Protein AF-A0AAU1BH73-F1 (afdb_monomer_lite)

Secondary structure (DSSP, 8-state):
-PPPPP----------SEEEEEEEEETTTEEEES-S-TT-GGG----EEESS---S-----EETTTEEB-GGG-EEEEEEGGG-SEEEEEE--BTTTB---S---TT-GGG----EEESS---S-----EETTEEB-GGG-EEEEEEGGG-SEEEEEEEEEEETTEEEEESS-S-TT-GGG----EEESS---S-----EETTEEEEEEEEEEEEEETT--

pLDDT: mean 75.23, std 16.85, range [38.66, 96.94]

Radius of gyration: 17.6 Å; chains: 1; bounding box: 42×38×68 Å

Structure (mmCIF, N/CA/C/O backbone):
data_AF-A0AAU1BH73-F1
#
_entry.id   AF-A0AAU1BH73-F1
#
loop_
_atom_site.group_PDB
_atom_site.id
_atom_site.type_symbol
_atom_site.label_atom_id
_atom_site.label_alt_id
_atom_site.label_comp_id
_atom_site.label_asym_id
_atom_site.label_entity_id
_atom_site.label_seq_id
_atom_site.pdbx_PDB_ins_code
_atom_site.Cartn_x
_atom_site.Cartn_y
_atom_site.Cartn_z
_atom_site.occupancy
_atom_site.B_iso_or_equiv
_atom_site.auth_seq_id
_atom_site.auth_comp_id
_atom_site.auth_asym_id
_atom_site.auth_atom_id
_atom_site.pdbx_PDB_model_num
ATOM 1 N N . MET A 1 1 ? -14.835 -22.400 47.023 1.00 38.91 1 MET A N 1
ATOM 2 C CA . MET A 1 1 ? -13.708 -22.058 46.132 1.00 38.91 1 MET A CA 1
ATOM 3 C C . MET A 1 1 ? -14.251 -22.056 44.716 1.00 38.91 1 MET A C 1
ATOM 5 O O . MET A 1 1 ? -14.389 -23.113 44.120 1.00 38.91 1 MET A O 1
ATOM 9 N N . THR A 1 2 ? -14.705 -20.903 44.238 1.00 41.72 2 THR A N 1
ATOM 10 C CA . THR A 1 2 ? -15.192 -20.734 42.865 1.00 41.72 2 THR A CA 1
ATOM 11 C C . THR A 1 2 ? -14.000 -20.401 41.979 1.00 41.72 2 THR A C 1
ATOM 13 O O . THR A 1 2 ? -13.279 -19.442 42.246 1.00 41.72 2 THR A O 1
ATOM 16 N N . SER A 1 3 ? -13.770 -21.253 40.985 1.00 41.44 3 SER A N 1
ATOM 17 C CA . SER A 1 3 ? -12.748 -21.087 39.952 1.00 41.44 3 SER A CA 1
ATOM 18 C C . SER A 1 3 ? -12.942 -19.743 39.235 1.00 41.44 3 SER A C 1
ATOM 20 O O . SER A 1 3 ? -14.088 -19.420 38.922 1.00 41.44 3 SER A O 1
ATOM 22 N N . PRO A 1 4 ? -11.890 -18.952 38.966 1.00 45.78 4 PRO A N 1
ATOM 23 C CA . PRO A 1 4 ? -12.028 -17.787 38.106 1.00 45.78 4 PRO A CA 1
ATOM 24 C C . PRO A 1 4 ? -12.219 -18.242 36.652 1.00 45.78 4 PRO A C 1
ATOM 26 O O . PRO A 1 4 ? -11.456 -19.066 36.145 1.00 45.78 4 PRO A O 1
ATOM 29 N N . ASP A 1 5 ? -13.259 -17.707 36.014 1.00 40.62 5 ASP A N 1
ATOM 30 C CA . ASP A 1 5 ? -13.542 -17.852 34.585 1.00 40.62 5 ASP A CA 1
ATOM 31 C C . ASP A 1 5 ? -12.316 -17.460 33.738 1.00 40.62 5 ASP A C 1
ATOM 33 O O . ASP A 1 5 ? -11.705 -16.411 33.987 1.00 40.62 5 ASP A O 1
ATOM 37 N N . PRO A 1 6 ? -11.949 -18.243 32.708 1.00 43.06 6 PRO A N 1
ATOM 38 C CA . PRO A 1 6 ? -10.950 -17.821 31.747 1.00 43.06 6 PRO A CA 1
ATOM 39 C C . PRO A 1 6 ? -11.526 -16.687 30.893 1.00 43.06 6 PRO A C 1
ATOM 41 O O . PRO A 1 6 ? -12.528 -16.856 30.206 1.00 43.06 6 PRO A O 1
ATOM 44 N N . ALA A 1 7 ? -10.867 -15.531 30.980 1.00 40.19 7 ALA A N 1
ATOM 45 C CA . ALA A 1 7 ? -10.848 -14.427 30.023 1.00 40.19 7 ALA A CA 1
ATOM 46 C C . ALA A 1 7 ? -11.960 -14.445 28.957 1.00 40.19 7 ALA A C 1
ATOM 48 O O . ALA A 1 7 ? -11.826 -15.059 27.897 1.00 40.19 7 ALA A O 1
ATOM 49 N N . SER A 1 8 ? -13.010 -13.663 29.217 1.00 42.25 8 SER A N 1
ATOM 50 C CA . SER A 1 8 ? -13.873 -13.118 28.173 1.00 42.25 8 SER A CA 1
ATOM 51 C C . SER A 1 8 ? -12.993 -12.574 27.045 1.00 42.25 8 SER A C 1
ATOM 53 O O . SER A 1 8 ? -12.184 -11.663 27.251 1.00 42.25 8 SER A O 1
ATOM 55 N N . ALA A 1 9 ? -13.098 -13.199 25.874 1.00 38.66 9 ALA A N 1
ATOM 56 C CA . ALA A 1 9 ? -12.431 -12.764 24.666 1.00 38.66 9 ALA A CA 1
ATOM 57 C C . ALA A 1 9 ? -12.738 -11.27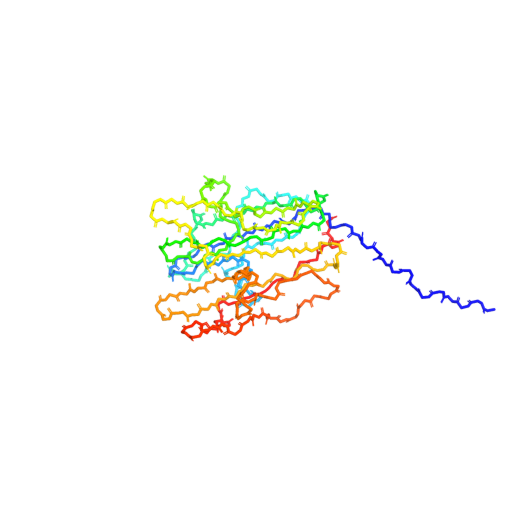8 24.454 1.00 38.66 9 ALA A C 1
ATOM 59 O O . ALA A 1 9 ? -13.902 -10.884 24.368 1.00 38.66 9 ALA A O 1
ATOM 60 N N . ARG A 1 10 ? -11.693 -10.448 24.371 1.00 42.53 10 ARG A N 1
ATOM 61 C CA . ARG A 1 10 ? -11.796 -9.076 23.866 1.00 42.53 10 ARG A CA 1
ATOM 62 C C . ARG A 1 10 ? -12.261 -9.167 22.410 1.00 42.53 10 ARG A C 1
ATOM 64 O O . ARG A 1 10 ? -11.456 -9.240 21.488 1.00 42.53 10 ARG A O 1
ATOM 71 N N . ALA A 1 11 ? -13.569 -9.244 22.212 1.00 39.47 11 ALA A N 1
ATOM 72 C CA . ALA A 1 11 ? -14.183 -9.080 20.915 1.00 39.47 11 ALA A CA 1
ATOM 73 C C . ALA A 1 11 ? -13.903 -7.647 20.438 1.00 39.47 11 ALA A C 1
ATOM 75 O O . ALA A 1 11 ? -14.288 -6.687 21.103 1.00 39.47 11 ALA A O 1
ATOM 76 N N . GLY A 1 12 ? -13.191 -7.539 19.313 1.00 47.94 12 GLY A N 1
ATOM 77 C CA . GLY A 1 12 ? -13.245 -6.430 18.357 1.00 47.94 12 GLY A CA 1
ATOM 78 C C . GLY A 1 12 ? -13.177 -5.016 18.925 1.00 47.94 12 GLY A C 1
ATOM 79 O O . GLY A 1 12 ? -14.128 -4.255 18.770 1.00 47.94 12 GLY A O 1
ATOM 80 N N . GLN A 1 13 ? -12.048 -4.624 19.519 1.00 54.47 13 GLN A N 1
ATOM 81 C CA . GLN A 1 13 ? -11.773 -3.193 19.655 1.00 54.47 13 GLN A CA 1
ATOM 82 C C . GLN A 1 13 ? -11.600 -2.632 18.235 1.00 54.47 13 GLN A C 1
ATOM 84 O O . GLN A 1 13 ? -10.693 -3.059 17.522 1.00 54.47 13 GLN A O 1
ATOM 89 N N . ALA A 1 14 ? -12.512 -1.759 17.797 1.00 60.88 14 ALA A N 1
ATOM 90 C CA . ALA A 1 14 ? -12.403 -1.113 16.494 1.00 60.88 14 ALA A CA 1
ATOM 91 C C . ALA A 1 14 ? -11.081 -0.338 16.429 1.00 60.88 14 ALA A C 1
ATOM 93 O O . ALA A 1 14 ? -10.737 0.364 17.383 1.00 60.88 14 ALA A O 1
ATOM 94 N N . ALA A 1 15 ? -10.346 -0.490 15.327 1.00 72.44 15 ALA A N 1
ATOM 95 C CA . ALA A 1 15 ? -9.161 0.314 15.078 1.00 72.44 15 ALA A CA 1
ATOM 96 C C . ALA A 1 15 ? -9.575 1.795 15.063 1.00 72.44 15 ALA A C 1
ATOM 98 O O . ALA A 1 15 ? -10.524 2.175 14.379 1.00 72.44 15 ALA A O 1
ATOM 99 N N . VAL A 1 16 ? -8.907 2.612 15.868 1.00 80.69 16 VAL A N 1
ATOM 100 C CA . VAL A 1 16 ? -9.161 4.055 15.982 1.00 80.69 16 VAL A CA 1
ATOM 101 C C . VAL A 1 16 ? -8.012 4.829 15.334 1.00 80.69 16 VAL A C 1
ATOM 103 O O . VAL A 1 16 ? -7.030 4.228 14.913 1.00 80.69 16 VAL A O 1
ATOM 106 N N . GLY A 1 17 ? -8.156 6.145 15.168 1.00 91.81 17 GLY A N 1
ATOM 107 C CA . GLY A 1 17 ? -7.122 6.992 14.567 1.00 91.81 17 GLY A CA 1
ATOM 108 C C . GLY A 1 17 ? -6.984 6.853 13.049 1.00 91.81 17 GLY A C 1
ATOM 109 O O . GLY A 1 17 ? -7.933 6.535 12.335 1.00 91.81 17 GLY A O 1
ATOM 110 N N . TYR A 1 18 ? -5.785 7.139 12.551 1.00 93.81 18 TYR A N 1
ATOM 111 C CA . TYR A 1 18 ? -5.453 7.191 11.136 1.00 93.81 18 TYR A CA 1
ATOM 112 C C . TYR A 1 18 ? -4.356 6.194 10.799 1.00 93.81 18 TYR A C 1
ATOM 114 O O . TYR A 1 18 ? -3.273 6.220 11.383 1.00 93.81 18 TYR A O 1
ATOM 122 N N . LEU A 1 19 ? -4.601 5.380 9.776 1.00 92.50 19 LEU A N 1
ATOM 123 C CA . LEU A 1 19 ? -3.546 4.707 9.038 1.00 92.50 19 LEU A CA 1
ATOM 124 C C . LEU A 1 19 ? -3.004 5.684 7.995 1.00 92.50 19 LEU A C 1
ATOM 126 O O . LEU A 1 19 ? -3.638 5.963 6.978 1.00 92.50 19 LEU A O 1
ATOM 130 N N . ASN A 1 20 ? -1.812 6.200 8.256 1.00 90.69 20 ASN A N 1
ATOM 131 C CA . ASN A 1 20 ? -1.090 7.066 7.343 1.00 90.69 20 ASN A CA 1
ATOM 132 C C . ASN A 1 20 ? -0.258 6.185 6.415 1.00 90.69 20 ASN A C 1
ATOM 134 O O . ASN A 1 20 ? 0.839 5.768 6.784 1.00 90.69 20 ASN A O 1
ATOM 138 N N . LEU A 1 21 ? -0.788 5.859 5.235 1.00 86.38 21 LEU A N 1
ATOM 139 C CA . LEU A 1 21 ? -0.060 5.113 4.208 1.00 86.38 21 LEU A CA 1
ATOM 140 C C . LEU A 1 21 ? 0.778 6.067 3.368 1.00 86.38 21 LEU A C 1
ATOM 142 O O . LEU A 1 21 ? 0.270 7.080 2.897 1.00 86.38 21 LEU A O 1
ATOM 146 N N . HIS A 1 22 ? 2.034 5.710 3.129 1.00 83.38 22 HIS A N 1
ATOM 147 C CA . HIS A 1 22 ? 2.966 6.481 2.312 1.00 83.38 22 HIS A CA 1
ATOM 148 C C . HIS A 1 22 ? 3.628 5.585 1.264 1.00 83.38 22 HIS A C 1
ATOM 150 O O . HIS A 1 22 ? 3.975 4.431 1.532 1.00 83.38 22 HIS A O 1
ATOM 156 N N . GLY A 1 23 ? 3.826 6.139 0.073 1.00 78.69 23 GLY A N 1
ATOM 157 C CA . GLY A 1 23 ? 4.519 5.513 -1.045 1.00 78.69 23 GLY A CA 1
ATOM 158 C C . GLY A 1 23 ? 5.654 6.403 -1.529 1.00 78.69 23 GLY A C 1
ATOM 159 O O . GLY A 1 23 ? 5.446 7.593 -1.756 1.00 78.69 23 GLY A O 1
ATOM 160 N N . CYS A 1 24 ? 6.849 5.833 -1.677 1.00 77.12 24 CYS A N 1
ATOM 161 C CA . CYS A 1 24 ? 8.081 6.562 -1.957 1.00 77.12 24 CYS A CA 1
ATOM 162 C C . CYS A 1 24 ? 8.754 6.081 -3.246 1.00 77.12 24 CYS A C 1
ATOM 164 O O . CYS A 1 24 ? 9.205 4.944 -3.372 1.00 77.12 24 CYS A O 1
ATOM 166 N N . ALA A 1 25 ? 8.879 6.969 -4.220 1.00 75.88 25 ALA A N 1
ATOM 167 C CA . ALA A 1 25 ? 9.662 6.703 -5.415 1.00 75.88 25 ALA A CA 1
ATOM 168 C C . ALA A 1 25 ? 11.122 7.118 -5.202 1.00 75.88 25 ALA A C 1
ATOM 170 O O . ALA A 1 25 ? 11.384 8.175 -4.632 1.00 75.88 25 ALA A O 1
ATOM 171 N N . TYR A 1 26 ? 12.068 6.323 -5.702 1.00 74.00 26 TYR A N 1
ATOM 172 C CA . TYR A 1 26 ? 13.499 6.624 -5.688 1.00 74.00 26 TYR A CA 1
ATOM 173 C C . TYR A 1 26 ? 14.080 6.528 -7.104 1.00 74.00 26 TYR A C 1
ATOM 175 O O . TYR A 1 26 ? 13.634 5.726 -7.931 1.00 74.00 26 TYR A O 1
ATOM 183 N N . ASN A 1 27 ? 15.073 7.368 -7.405 1.00 67.50 27 ASN A N 1
ATOM 184 C CA . ASN A 1 27 ? 15.774 7.342 -8.689 1.00 67.50 27 ASN A CA 1
ATOM 185 C C . ASN A 1 27 ? 16.535 6.019 -8.865 1.00 67.50 27 ASN A C 1
ATOM 187 O O . ASN A 1 27 ? 16.938 5.417 -7.879 1.00 67.50 27 ASN A O 1
ATOM 191 N N . GLY A 1 28 ? 16.707 5.546 -10.103 1.00 57.78 28 GLY A N 1
ATOM 192 C CA . GLY A 1 28 ? 17.306 4.228 -10.378 1.00 57.78 28 GLY A CA 1
ATOM 193 C C . GLY A 1 28 ? 16.309 3.064 -10.488 1.00 57.78 28 GLY A C 1
ATOM 194 O O . GLY A 1 28 ? 16.717 1.907 -10.446 1.00 57.78 28 GLY A O 1
ATOM 195 N N . GLY A 1 29 ? 15.012 3.353 -10.661 1.00 51.88 29 GLY A N 1
ATOM 196 C CA . GLY A 1 29 ? 13.992 2.358 -11.033 1.00 51.88 29 GLY A CA 1
ATOM 197 C C . GLY A 1 29 ? 13.295 1.654 -9.865 1.00 51.88 29 GLY A C 1
ATOM 198 O O . GLY A 1 29 ? 12.523 0.724 -10.086 1.00 51.88 29 GLY A O 1
ATOM 199 N N . LEU A 1 30 ? 13.534 2.088 -8.626 1.00 48.69 30 LEU A N 1
ATOM 200 C CA . LEU A 1 30 ? 12.866 1.549 -7.442 1.00 48.69 30 LEU A CA 1
ATOM 201 C C . LEU A 1 30 ? 11.715 2.474 -7.041 1.00 48.69 30 LEU A C 1
ATOM 203 O O . LEU A 1 30 ? 11.905 3.498 -6.388 1.00 48.69 30 LEU A O 1
ATOM 207 N N . THR A 1 31 ? 10.492 2.106 -7.418 1.00 49.25 31 THR A N 1
ATOM 208 C CA . THR A 1 31 ? 9.305 2.590 -6.700 1.00 49.25 31 THR A CA 1
ATOM 209 C C . THR A 1 31 ? 9.104 1.666 -5.519 1.00 49.25 31 THR A C 1
ATOM 211 O O . THR A 1 31 ? 9.015 0.447 -5.673 1.00 49.25 31 THR A O 1
ATOM 214 N N . THR A 1 32 ? 9.117 2.238 -4.326 1.00 48.84 32 THR A N 1
ATOM 215 C CA . THR A 1 32 ? 9.023 1.483 -3.088 1.00 48.84 32 THR A CA 1
ATOM 216 C C . THR A 1 32 ? 7.862 2.047 -2.333 1.00 48.84 32 THR A C 1
ATOM 218 O O . THR A 1 32 ? 7.812 3.217 -1.974 1.00 48.84 32 THR A O 1
ATOM 221 N N . VAL A 1 33 ? 6.894 1.224 -2.058 1.00 47.78 33 VAL A N 1
ATOM 222 C CA . VAL A 1 33 ? 5.858 1.645 -1.144 1.00 47.78 33 VAL A CA 1
ATOM 223 C C . VAL A 1 33 ? 5.825 0.612 -0.084 1.00 47.78 33 VAL A C 1
ATOM 225 O O . VAL A 1 33 ? 6.025 -0.560 -0.369 1.00 47.78 33 VAL A O 1
ATOM 228 N N . THR A 1 34 ? 5.622 1.099 1.126 1.00 50.69 34 THR A N 1
ATOM 229 C CA . THR A 1 34 ? 5.523 0.321 2.346 1.00 50.69 34 THR A CA 1
ATOM 230 C C . THR A 1 34 ? 6.662 -0.673 2.580 1.00 50.69 34 THR A C 1
ATOM 232 O O . THR A 1 34 ? 6.970 -1.592 1.831 1.00 50.69 34 THR A O 1
ATOM 235 N N . PRO A 1 35 ? 7.190 -0.574 3.784 1.00 48.78 35 PRO A N 1
ATOM 236 C CA . PRO A 1 35 ? 8.584 -0.236 4.017 1.00 48.78 35 PRO A CA 1
ATOM 237 C C . PRO A 1 35 ? 9.530 -1.242 3.368 1.00 48.78 35 PRO A C 1
ATOM 239 O O . PRO A 1 35 ? 9.427 -2.447 3.617 1.00 48.78 35 PRO A O 1
ATOM 242 N N . ILE A 1 36 ? 10.550 -0.751 2.665 1.00 47.34 36 ILE A N 1
ATOM 243 C CA . ILE A 1 36 ? 11.749 -1.567 2.490 1.00 47.34 36 ILE A CA 1
ATOM 244 C C . ILE A 1 36 ? 12.474 -1.604 3.837 1.00 47.34 36 ILE A C 1
ATOM 246 O O . ILE A 1 36 ? 13.401 -0.862 4.120 1.00 47.34 36 ILE A O 1
ATOM 250 N N . SER A 1 37 ? 11.999 -2.551 4.642 1.00 46.12 37 SER A N 1
ATOM 251 C CA . SER A 1 37 ? 12.633 -3.256 5.746 1.00 46.12 37 SER A CA 1
ATOM 252 C C . SER A 1 37 ? 13.006 -2.462 7.004 1.00 46.12 37 SER A C 1
ATOM 254 O O . SER A 1 37 ? 13.581 -1.381 6.964 1.00 46.12 37 SER A O 1
ATOM 256 N N . ASN A 1 38 ? 12.869 -3.142 8.144 1.00 44.94 38 ASN A N 1
ATOM 257 C CA . ASN A 1 38 ? 13.638 -2.860 9.363 1.00 44.94 38 ASN A CA 1
ATOM 258 C C . ASN A 1 38 ? 15.173 -2.842 9.129 1.00 44.94 38 ASN A C 1
ATOM 260 O O . ASN A 1 38 ? 15.919 -2.483 10.033 1.00 44.94 38 ASN A O 1
ATOM 264 N N . ASN A 1 39 ? 15.649 -3.228 7.936 1.00 51.34 39 ASN A N 1
ATOM 265 C CA . ASN A 1 39 ? 17.057 -3.392 7.576 1.00 51.34 39 ASN A CA 1
ATOM 266 C C . ASN A 1 39 ? 17.566 -2.336 6.571 1.00 51.34 39 ASN A C 1
ATOM 268 O O . ASN A 1 39 ? 18.742 -2.369 6.217 1.00 51.34 39 ASN A O 1
ATOM 272 N N . ALA A 1 40 ? 16.723 -1.402 6.110 1.00 66.06 40 ALA A N 1
ATOM 273 C CA . ALA A 1 40 ? 17.102 -0.358 5.156 1.00 66.06 40 ALA A CA 1
ATOM 274 C C . ALA A 1 40 ? 16.380 0.969 5.471 1.00 66.06 40 ALA A C 1
ATOM 276 O O . ALA A 1 40 ? 15.570 1.448 4.676 1.00 66.06 40 ALA A O 1
ATOM 277 N N . PRO A 1 41 ? 16.709 1.613 6.612 1.00 70.62 41 PRO A N 1
ATOM 278 C CA . PRO A 1 41 ? 16.039 2.831 7.090 1.00 70.62 41 PRO A CA 1
ATOM 279 C C . PRO A 1 41 ? 16.039 3.983 6.076 1.00 70.62 41 PRO A C 1
ATOM 281 O O . PRO A 1 41 ? 15.168 4.848 6.101 1.00 70.62 41 PRO A O 1
ATOM 284 N N . ALA A 1 42 ? 17.011 3.981 5.160 1.00 75.62 42 ALA A N 1
ATOM 285 C CA . ALA A 1 42 ? 17.111 4.931 4.061 1.00 75.62 42 ALA A CA 1
ATOM 286 C C . ALA A 1 42 ? 15.868 4.956 3.149 1.00 75.62 42 ALA A C 1
ATOM 288 O O . ALA A 1 42 ? 15.612 5.982 2.526 1.00 75.62 42 ALA A O 1
ATOM 289 N N . PHE A 1 43 ? 15.089 3.874 3.094 1.00 74.19 43 PHE A N 1
ATOM 290 C CA . PHE A 1 43 ? 13.904 3.729 2.243 1.00 74.19 43 PHE A CA 1
ATOM 291 C C . PHE A 1 43 ? 12.598 3.584 3.048 1.00 74.19 43 PHE A C 1
ATOM 293 O O . PHE A 1 43 ? 11.602 3.071 2.532 1.00 74.19 43 PHE A O 1
ATOM 300 N N . ASP A 1 44 ? 12.576 3.990 4.326 1.00 77.62 44 ASP A N 1
ATOM 301 C CA . ASP A 1 44 ? 11.331 3.975 5.103 1.00 77.62 44 ASP A CA 1
ATOM 302 C C . ASP A 1 44 ? 10.313 4.941 4.476 1.00 77.62 44 ASP A C 1
ATOM 304 O O . ASP A 1 44 ? 10.621 6.081 4.142 1.00 77.62 44 ASP A O 1
ATOM 308 N N . SER A 1 45 ? 9.074 4.484 4.338 1.00 76.75 45 SER A N 1
ATOM 309 C CA . SER A 1 45 ? 7.969 5.308 3.847 1.00 76.75 45 SER A CA 1
ATOM 310 C C . SER A 1 45 ? 7.372 6.209 4.930 1.00 76.75 45 SER A C 1
ATOM 312 O O . SER A 1 45 ? 6.511 7.017 4.649 1.00 76.75 45 SER A O 1
ATOM 314 N N . GLY A 1 46 ? 7.717 6.043 6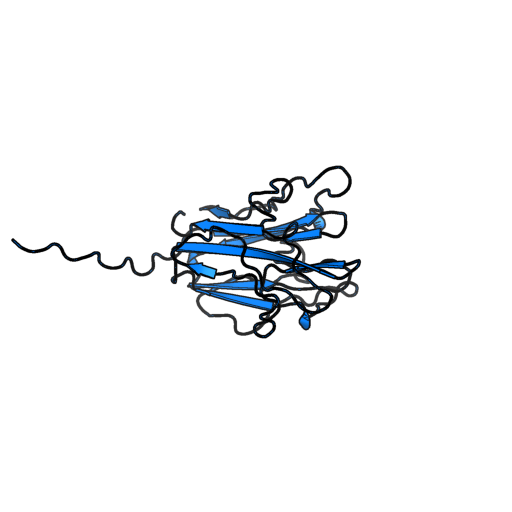.206 1.00 82.62 46 GLY A N 1
ATOM 315 C CA . GLY A 1 46 ? 7.036 6.763 7.285 1.00 82.62 46 GLY A CA 1
ATOM 316 C C . GLY A 1 46 ? 5.585 6.313 7.510 1.00 82.62 46 GLY A C 1
ATOM 317 O O . GLY A 1 46 ? 4.900 6.907 8.341 1.00 82.62 46 GLY A O 1
ATOM 318 N N . THR A 1 47 ? 5.132 5.242 6.840 1.00 87.00 47 THR A N 1
ATOM 319 C CA . THR A 1 47 ? 3.812 4.630 7.057 1.00 87.00 47 THR A CA 1
ATOM 320 C C . THR A 1 47 ? 3.604 4.308 8.536 1.00 87.00 47 THR A C 1
ATOM 322 O O . THR A 1 47 ? 4.452 3.648 9.139 1.00 87.00 47 THR A O 1
ATOM 325 N N . ASN A 1 48 ? 2.509 4.769 9.137 1.00 89.88 48 ASN A N 1
ATOM 326 C CA . ASN A 1 48 ? 2.270 4.661 10.578 1.00 89.88 48 ASN A CA 1
ATOM 327 C C . ASN A 1 48 ? 0.774 4.613 10.923 1.00 89.88 48 ASN A C 1
ATOM 329 O O . ASN A 1 48 ? -0.073 4.860 10.067 1.00 89.88 48 ASN A O 1
ATOM 333 N N . VAL A 1 49 ? 0.479 4.312 12.188 1.00 91.56 49 VAL A N 1
ATOM 334 C CA . VAL A 1 49 ? -0.829 4.551 12.811 1.00 91.56 49 VAL A CA 1
ATOM 335 C C . VAL A 1 49 ? -0.659 5.678 13.826 1.00 91.56 49 VAL A C 1
ATOM 337 O O . VAL A 1 49 ? 0.313 5.671 14.586 1.00 91.56 49 VAL A O 1
ATOM 340 N N . SER A 1 50 ? -1.555 6.664 13.818 1.00 93.19 50 SER A N 1
ATOM 341 C CA . SER A 1 50 ? -1.526 7.780 14.768 1.00 93.19 50 SER A CA 1
ATOM 342 C C . SER A 1 50 ? -2.906 8.428 14.942 1.00 93.19 50 SER A C 1
ATOM 344 O O . SER A 1 50 ? -3.827 8.166 14.178 1.00 93.19 50 SER A O 1
ATOM 346 N N . ASN A 1 51 ? -3.054 9.322 15.921 1.00 92.88 51 ASN A N 1
ATOM 347 C CA . ASN A 1 51 ? -4.298 10.081 16.133 1.00 92.88 51 ASN A CA 1
ATOM 348 C C . ASN A 1 51 ? -4.509 11.248 15.168 1.00 92.88 51 ASN A C 1
ATOM 350 O O . ASN A 1 51 ? -5.574 11.864 15.174 1.00 92.88 51 ASN A O 1
ATOM 354 N N . THR A 1 52 ? -3.506 11.566 14.354 1.00 93.44 52 THR A N 1
ATOM 355 C CA . THR A 1 52 ? -3.522 12.747 13.496 1.00 93.44 52 THR A CA 1
ATOM 356 C C . THR A 1 52 ? -3.270 12.314 12.059 1.00 93.44 52 THR A C 1
ATOM 358 O O . THR A 1 52 ? -2.304 11.589 11.808 1.00 93.44 52 THR A O 1
ATOM 361 N N . PRO A 1 53 ? -4.083 12.765 11.093 1.00 93.69 53 PRO A N 1
ATOM 362 C CA . PRO A 1 53 ? -3.775 12.505 9.701 1.00 93.69 53 PRO A CA 1
ATOM 363 C C . PRO A 1 53 ? -2.454 13.191 9.350 1.00 93.69 53 PRO A C 1
ATOM 365 O O . PRO A 1 53 ? -2.252 14.374 9.640 1.00 93.69 53 PRO A O 1
ATOM 368 N N . ASP A 1 54 ? -1.551 12.456 8.710 1.00 91.12 54 ASP A N 1
ATOM 369 C CA . ASP A 1 54 ? -0.383 13.065 8.092 1.00 91.12 54 ASP A CA 1
ATOM 370 C C . ASP A 1 54 ? -0.845 14.047 7.006 1.00 91.12 54 ASP A C 1
ATOM 372 O O . ASP A 1 54 ? -1.856 13.828 6.341 1.00 91.12 54 ASP A O 1
ATOM 376 N N . THR A 1 55 ? -0.121 15.153 6.841 1.00 91.31 55 THR A N 1
ATOM 377 C CA . THR A 1 55 ? -0.472 16.232 5.896 1.00 91.31 55 THR A CA 1
ATOM 378 C C . THR A 1 55 ? 0.546 16.405 4.773 1.00 91.31 55 THR A C 1
ATOM 380 O O . THR A 1 55 ? 0.359 17.235 3.884 1.00 91.31 55 THR A O 1
ATOM 383 N N . ALA A 1 56 ? 1.617 15.614 4.789 1.00 88.50 56 ALA A N 1
ATOM 384 C CA . ALA A 1 56 ? 2.666 15.627 3.784 1.00 88.50 56 ALA A CA 1
ATOM 385 C C . ALA A 1 56 ? 3.281 14.236 3.635 1.00 88.50 56 ALA A C 1
ATOM 387 O O . ALA A 1 56 ? 3.340 13.471 4.599 1.00 88.50 56 ALA A O 1
ATOM 388 N N . THR A 1 57 ? 3.786 13.947 2.435 1.00 85.25 57 THR A N 1
ATOM 389 C CA . THR A 1 57 ? 4.533 12.723 2.144 1.00 85.25 57 THR A CA 1
ATOM 390 C C . THR A 1 57 ? 5.802 12.672 2.987 1.00 85.25 57 THR A C 1
ATOM 392 O O . THR A 1 57 ? 6.577 13.630 3.011 1.00 85.25 57 THR A O 1
ATOM 395 N N . LYS A 1 58 ? 6.043 11.537 3.640 1.00 87.00 58 LYS A N 1
ATOM 396 C CA . LYS A 1 58 ? 7.277 11.243 4.369 1.00 87.00 58 LYS A CA 1
ATOM 397 C C . LYS A 1 58 ? 8.008 10.142 3.620 1.00 87.00 58 LYS A C 1
ATOM 399 O O . LYS A 1 58 ? 7.405 9.152 3.245 1.00 87.00 58 LYS A O 1
ATOM 404 N N . CYS A 1 59 ? 9.299 10.324 3.389 1.00 81.88 59 CYS A N 1
ATOM 405 C CA . CYS A 1 59 ? 10.142 9.317 2.762 1.00 81.88 59 CYS A CA 1
ATOM 406 C C . CYS A 1 59 ? 11.537 9.393 3.368 1.00 81.88 59 CYS A C 1
ATOM 408 O O . CYS A 1 59 ? 12.039 10.481 3.657 1.00 81.88 59 CYS A O 1
ATOM 410 N N . GLY A 1 60 ? 12.176 8.241 3.531 1.00 82.31 60 GLY A N 1
ATOM 411 C CA . GLY A 1 60 ? 13.591 8.160 3.841 1.00 82.31 60 GLY A CA 1
ATOM 412 C C . GLY A 1 60 ? 14.425 8.798 2.722 1.00 82.31 60 GLY A C 1
ATOM 413 O O . GLY A 1 60 ? 13.957 8.912 1.584 1.00 82.31 60 GLY A O 1
ATOM 414 N N . PRO A 1 61 ? 15.662 9.221 3.016 1.00 81.12 61 PRO A N 1
ATOM 415 C CA . PRO A 1 61 ? 16.491 9.980 2.078 1.00 81.12 61 PRO A CA 1
ATOM 416 C C . PRO A 1 61 ? 16.953 9.185 0.844 1.00 81.12 61 PRO A C 1
ATOM 418 O O . PRO A 1 61 ? 17.410 9.785 -0.128 1.00 81.12 61 PRO A O 1
ATOM 421 N N . GLY A 1 62 ? 16.839 7.856 0.863 1.00 75.75 62 GLY A N 1
ATOM 422 C CA . GLY A 1 62 ? 17.472 6.965 -0.103 1.00 75.75 62 GLY A CA 1
ATOM 423 C C . GLY A 1 62 ? 18.962 6.778 0.191 1.00 75.75 62 GLY A C 1
ATOM 424 O O . GLY A 1 62 ? 19.460 7.185 1.245 1.00 75.75 62 GLY A O 1
ATOM 425 N N . VAL A 1 63 ? 19.688 6.132 -0.725 1.00 73.19 63 VAL A N 1
ATOM 426 C CA . VAL A 1 63 ? 21.123 5.840 -0.553 1.00 73.19 63 VAL A CA 1
ATOM 427 C C . VAL A 1 63 ? 21.970 6.505 -1.633 1.00 73.19 63 VAL A C 1
ATOM 429 O O . VAL A 1 63 ? 21.830 6.238 -2.827 1.00 73.19 63 VAL A O 1
ATOM 432 N N . GLY A 1 64 ? 22.905 7.347 -1.186 1.00 70.00 64 GLY A N 1
ATOM 433 C CA . GLY A 1 64 ? 23.880 8.008 -2.049 1.00 70.00 64 GLY A CA 1
ATOM 434 C C . GLY A 1 64 ? 23.260 8.895 -3.143 1.00 70.00 64 GLY A C 1
ATOM 435 O O . GLY A 1 64 ? 22.057 9.154 -3.152 1.00 70.00 64 GLY A O 1
ATOM 436 N N . PRO A 1 65 ? 24.080 9.373 -4.093 1.00 70.44 65 PRO A N 1
ATOM 437 C CA . PRO A 1 65 ? 23.610 10.214 -5.195 1.00 70.44 65 PRO A CA 1
ATOM 438 C C . PRO A 1 65 ? 22.815 9.437 -6.258 1.00 70.44 65 PRO A C 1
ATOM 440 O O . PRO A 1 65 ? 22.140 10.050 -7.081 1.00 70.44 65 PRO A O 1
ATOM 443 N N . SER A 1 66 ? 22.893 8.103 -6.255 1.00 66.69 66 SER A N 1
ATOM 444 C CA . SER A 1 66 ? 22.289 7.249 -7.286 1.00 66.69 66 SER A CA 1
ATOM 445 C C . SER A 1 66 ? 20.820 6.913 -7.024 1.00 66.69 66 SER A C 1
ATOM 447 O O . SER A 1 66 ? 20.096 6.639 -7.978 1.00 66.69 66 SER A O 1
ATOM 449 N N . PHE A 1 67 ? 20.371 6.966 -5.764 1.00 73.00 67 PHE A N 1
ATOM 450 C CA . PHE A 1 67 ? 18.998 6.626 -5.378 1.00 73.00 67 PHE A CA 1
ATOM 451 C C . PHE A 1 67 ? 18.328 7.699 -4.496 1.00 73.00 67 PHE A C 1
ATOM 453 O O . PHE A 1 67 ? 17.803 7.353 -3.437 1.00 73.00 67 PHE A O 1
ATOM 460 N N . PRO A 1 68 ? 18.328 8.998 -4.869 1.00 78.38 68 PRO A N 1
ATOM 461 C CA . PRO A 1 68 ? 17.555 10.007 -4.149 1.00 78.38 68 PRO A CA 1
ATOM 462 C C . PRO A 1 68 ? 16.046 9.770 -4.288 1.00 78.38 68 PRO A C 1
ATOM 464 O O . PRO A 1 68 ? 15.574 9.253 -5.305 1.00 78.38 68 PRO A O 1
ATOM 467 N N . VAL A 1 69 ? 15.286 10.199 -3.280 1.00 79.06 69 VAL A N 1
ATOM 468 C CA . VAL A 1 69 ? 13.816 10.224 -3.324 1.00 79.06 69 VAL A CA 1
ATOM 469 C C . VAL A 1 69 ? 13.294 11.171 -4.415 1.00 79.06 69 VAL A C 1
ATOM 471 O O . VAL A 1 69 ? 13.842 12.246 -4.657 1.00 79.06 69 VAL A O 1
ATOM 474 N N . ILE A 1 70 ? 12.196 10.776 -5.052 1.00 77.44 70 ILE A N 1
ATOM 475 C CA . ILE A 1 70 ? 11.480 11.492 -6.107 1.00 77.44 70 ILE A CA 1
ATOM 476 C C . ILE A 1 70 ? 10.108 11.901 -5.556 1.00 77.44 70 ILE A C 1
ATOM 478 O O . ILE A 1 70 ? 9.111 11.217 -5.775 1.00 77.44 70 ILE A O 1
ATOM 482 N N . TYR A 1 71 ? 10.039 13.020 -4.829 1.00 78.81 71 TYR A N 1
ATOM 483 C CA . TYR A 1 71 ? 8.805 13.455 -4.156 1.00 78.81 71 TYR A CA 1
ATOM 484 C C . TYR A 1 71 ? 7.615 13.666 -5.100 1.00 78.81 71 TYR A C 1
ATOM 486 O O . TYR A 1 71 ? 6.484 13.420 -4.698 1.00 78.81 71 TYR A O 1
ATOM 494 N N . GLN A 1 72 ? 7.854 14.057 -6.355 1.00 75.50 72 GLN A N 1
ATOM 495 C CA . GLN A 1 72 ? 6.802 14.213 -7.365 1.00 75.50 72 GLN A CA 1
ATOM 496 C C . GLN A 1 72 ? 6.096 12.898 -7.731 1.00 75.50 72 GLN A C 1
ATOM 498 O O . GLN A 1 72 ? 4.961 12.928 -8.198 1.00 75.50 72 GLN A O 1
ATOM 503 N N . ASN A 1 73 ? 6.755 11.759 -7.497 1.00 73.62 73 ASN A N 1
ATOM 504 C CA . ASN A 1 73 ? 6.218 10.419 -7.736 1.00 73.62 73 ASN A CA 1
ATOM 505 C C . ASN A 1 73 ? 5.904 9.688 -6.419 1.00 73.62 73 ASN A C 1
ATOM 507 O O . ASN A 1 73 ? 5.540 8.513 -6.435 1.00 73.62 73 ASN A O 1
ATOM 511 N N . SER A 1 74 ? 6.065 10.372 -5.288 1.00 77.94 74 SER A N 1
ATOM 512 C CA . SER A 1 74 ? 5.738 9.873 -3.959 1.00 77.94 74 SER A CA 1
ATOM 513 C C . SER A 1 74 ? 4.407 10.465 -3.501 1.00 77.94 74 SER A C 1
ATOM 515 O O . SER A 1 74 ? 3.955 11.505 -3.982 1.00 77.94 74 SER A O 1
ATOM 517 N N . GLY A 1 75 ? 3.760 9.822 -2.540 1.00 79.50 75 GLY A N 1
ATOM 518 C CA . GLY A 1 75 ? 2.466 10.266 -2.048 1.00 79.50 75 GLY A CA 1
ATOM 519 C C . GLY A 1 75 ? 2.119 9.672 -0.700 1.00 79.50 75 GLY A C 1
ATOM 520 O O . GLY A 1 75 ? 2.796 8.780 -0.190 1.00 79.50 75 GLY A O 1
ATOM 521 N N . PHE A 1 76 ? 1.036 10.181 -0.129 1.00 83.94 76 PHE A N 1
ATOM 522 C CA . PHE A 1 76 ? 0.478 9.663 1.105 1.00 83.94 76 PHE A CA 1
ATOM 523 C C . PHE A 1 76 ? -1.049 9.700 1.065 1.00 83.94 76 PHE A C 1
ATOM 525 O O . PHE A 1 76 ? -1.654 10.442 0.288 1.00 83.94 76 PHE A O 1
ATOM 532 N N . LYS A 1 77 ? -1.669 8.886 1.917 1.00 86.56 77 LYS A N 1
ATOM 533 C CA . LYS A 1 77 ? -3.106 8.868 2.167 1.00 86.56 77 LYS A CA 1
ATOM 534 C C . LYS A 1 77 ? -3.331 8.578 3.644 1.00 86.56 77 LYS A C 1
ATOM 536 O O . LYS A 1 77 ? -2.945 7.518 4.131 1.00 86.56 77 LYS A O 1
ATOM 541 N N . ALA A 1 78 ? -3.948 9.528 4.337 1.00 91.62 78 ALA A N 1
ATOM 542 C CA . ALA A 1 78 ? -4.438 9.318 5.690 1.00 91.62 78 ALA A CA 1
ATOM 543 C C . ALA A 1 78 ? -5.819 8.657 5.615 1.00 91.62 78 ALA A C 1
ATOM 545 O O . ALA A 1 78 ? -6.730 9.176 4.968 1.00 91.62 78 ALA A O 1
ATOM 546 N N . LEU A 1 79 ? -5.955 7.491 6.236 1.00 91.88 79 LEU A N 1
ATOM 547 C CA . LEU A 1 79 ? -7.175 6.693 6.244 1.00 91.88 79 LEU A CA 1
ATOM 548 C C . LEU A 1 79 ? -7.720 6.645 7.666 1.00 91.88 79 LEU A C 1
ATOM 550 O O . LEU A 1 79 ? -7.073 6.072 8.537 1.00 91.88 79 LEU A O 1
ATOM 554 N N . ASP A 1 80 ? -8.893 7.230 7.889 1.00 94.38 80 ASP A N 1
ATOM 555 C CA . ASP A 1 80 ? -9.588 7.141 9.173 1.00 94.38 80 ASP A CA 1
ATOM 556 C C . ASP A 1 80 ? -10.029 5.692 9.420 1.00 94.38 80 ASP A C 1
ATOM 558 O O . ASP A 1 80 ? -10.909 5.167 8.733 1.00 94.38 80 ASP A O 1
ATOM 562 N N . LEU A 1 81 ? -9.404 5.039 10.397 1.00 93.62 81 LEU A N 1
ATOM 563 C CA . LEU A 1 81 ? -9.660 3.646 10.752 1.00 93.62 81 LEU A CA 1
ATOM 564 C C . LEU A 1 81 ? -11.021 3.459 11.433 1.00 93.62 81 LEU A C 1
ATOM 566 O O . LEU A 1 81 ? -11.580 2.368 11.368 1.00 93.62 81 LEU A O 1
ATOM 570 N N . SER A 1 82 ? -11.595 4.522 12.003 1.00 91.88 82 SER A N 1
ATOM 571 C CA . SER A 1 82 ? -12.925 4.485 12.617 1.00 91.88 82 SER A CA 1
ATOM 572 C C . SER A 1 82 ? -14.066 4.569 11.598 1.00 91.88 82 SER A C 1
ATOM 574 O O . SER A 1 82 ? -15.214 4.253 11.916 1.00 91.88 82 SER A O 1
ATOM 576 N N . SER A 1 83 ? -13.759 4.947 10.352 1.00 93.94 83 SER A N 1
ATOM 577 C CA . SER A 1 83 ? -14.755 5.135 9.290 1.00 93.94 83 SER A CA 1
ATOM 578 C C . SER A 1 83 ? -15.339 3.827 8.734 1.00 93.94 83 SER A C 1
ATOM 580 O O . SER A 1 83 ? -16.317 3.850 7.980 1.00 93.94 83 SER A O 1
ATOM 582 N N . GLY A 1 84 ? -14.781 2.670 9.103 1.00 94.31 84 GLY A N 1
ATOM 583 C CA . GLY A 1 84 ? -15.279 1.386 8.634 1.00 94.31 84 GLY A CA 1
ATOM 584 C C . GLY A 1 84 ? -14.520 0.168 9.146 1.00 94.31 84 GLY A C 1
ATOM 585 O O . GLY A 1 84 ? -13.495 0.262 9.809 1.00 94.31 84 GLY A O 1
ATOM 586 N N . ARG A 1 85 ? -15.048 -1.010 8.815 1.00 94.88 85 ARG A N 1
ATOM 587 C CA . ARG A 1 85 ? -14.490 -2.308 9.218 1.00 94.88 85 ARG A CA 1
ATOM 588 C C . ARG A 1 85 ? -13.370 -2.811 8.309 1.00 94.88 85 ARG A C 1
ATOM 590 O O . ARG A 1 85 ? -12.495 -3.535 8.772 1.00 94.88 85 ARG A O 1
ATOM 597 N N . TYR A 1 86 ? -13.419 -2.498 7.022 1.00 95.81 86 TYR A N 1
ATOM 598 C CA . TYR A 1 86 ? -12.533 -3.087 6.027 1.00 95.81 86 TYR A CA 1
ATOM 599 C C . TYR A 1 86 ? -11.536 -2.063 5.514 1.00 95.81 86 TYR A C 1
ATOM 601 O O . TYR A 1 86 ? -11.931 -1.009 5.021 1.00 95.81 86 TYR A O 1
ATOM 609 N N . LEU A 1 87 ? -10.252 -2.412 5.564 1.00 93.44 87 LEU A N 1
ATOM 610 C CA . LEU A 1 87 ? -9.223 -1.754 4.774 1.00 93.44 87 LEU A CA 1
ATOM 611 C C . LEU A 1 87 ? -9.192 -2.418 3.398 1.00 93.44 87 LEU A C 1
ATOM 613 O O . LEU A 1 87 ? -8.758 -3.561 3.241 1.00 93.44 87 LEU A O 1
ATOM 617 N N . ASN A 1 88 ? -9.662 -1.684 2.399 1.00 92.12 88 ASN A N 1
ATOM 618 C CA . ASN A 1 88 ? -9.620 -2.091 1.006 1.00 92.12 88 ASN A CA 1
ATOM 619 C C . ASN A 1 88 ? -8.312 -1.578 0.413 1.00 92.12 88 ASN A C 1
ATOM 621 O O . ASN A 1 88 ? -8.230 -0.425 -0.006 1.00 92.12 88 ASN A O 1
ATOM 625 N N . LEU A 1 89 ? -7.271 -2.408 0.435 1.00 87.50 89 LEU A N 1
ATOM 626 C CA . LEU A 1 89 ? -5.950 -2.054 -0.069 1.00 87.50 89 LEU A CA 1
ATOM 627 C C . LEU A 1 89 ? -5.860 -2.403 -1.550 1.00 87.50 89 LEU A C 1
ATOM 629 O O . LEU A 1 89 ? -5.883 -3.570 -1.920 1.00 87.50 89 LEU A O 1
ATOM 633 N N . HIS A 1 90 ? -5.714 -1.401 -2.401 1.00 85.06 90 HIS A N 1
ATOM 634 C CA . HIS A 1 90 ? -5.492 -1.573 -3.835 1.00 85.06 90 HIS A CA 1
ATOM 635 C C . HIS A 1 90 ? -4.019 -1.341 -4.158 1.00 85.06 90 HIS A C 1
ATOM 637 O O . HIS A 1 90 ? -3.292 -0.729 -3.382 1.00 85.06 90 HIS A O 1
ATOM 643 N N . GLY A 1 91 ? -3.558 -1.836 -5.295 1.00 80.19 91 GLY A N 1
ATOM 644 C CA . GLY A 1 91 ? -2.241 -1.587 -5.864 1.00 80.19 91 GLY A CA 1
ATOM 645 C C . GLY A 1 91 ? -2.371 -1.511 -7.380 1.00 80.19 91 GLY A C 1
ATOM 646 O O . GLY A 1 91 ? -2.772 -2.487 -8.011 1.00 80.19 91 GLY A O 1
ATOM 647 N N . CYS A 1 92 ? -2.031 -0.355 -7.952 1.00 78.44 92 CYS A N 1
ATOM 648 C CA . CYS A 1 92 ? -2.177 -0.049 -9.378 1.00 78.44 92 CYS A CA 1
ATOM 649 C C . CYS A 1 92 ? -0.848 0.063 -10.138 1.00 78.44 92 CYS A C 1
ATOM 651 O O . CYS A 1 92 ? -0.001 0.891 -9.797 1.00 78.44 92 CYS A O 1
ATOM 653 N N . ALA A 1 93 ? -0.693 -0.750 -11.179 1.00 77.12 93 ALA A N 1
ATOM 654 C CA . ALA A 1 93 ? 0.464 -0.764 -12.070 1.00 77.12 93 ALA A CA 1
ATOM 655 C C . ALA A 1 93 ? 0.237 0.099 -13.292 1.00 77.12 93 ALA A C 1
ATOM 657 O O . ALA A 1 93 ? -0.814 -0.009 -13.905 1.00 77.12 93 ALA A O 1
ATOM 658 N N . TYR A 1 94 ? 1.236 0.869 -13.712 1.00 76.56 94 TYR A N 1
ATOM 659 C CA . TYR A 1 94 ? 1.147 1.684 -14.920 1.00 76.56 94 TYR A CA 1
ATOM 660 C C . TYR A 1 94 ? 2.344 1.414 -15.840 1.00 76.56 94 TYR A C 1
ATOM 662 O O . TYR A 1 94 ? 3.446 1.112 -15.378 1.00 76.56 94 TYR A O 1
ATOM 670 N N . ASN A 1 95 ? 2.124 1.468 -17.155 1.00 72.06 95 ASN A N 1
ATOM 671 C CA . ASN A 1 95 ? 3.171 1.252 -18.157 1.00 72.06 95 ASN A CA 1
ATOM 672 C C . ASN A 1 95 ? 4.211 2.384 -18.116 1.00 72.06 95 ASN A C 1
ATOM 674 O O . ASN A 1 95 ? 3.845 3.509 -17.815 1.00 72.06 95 ASN A O 1
ATOM 678 N N . GLY A 1 96 ? 5.489 2.112 -18.408 1.00 58.34 96 GLY A N 1
ATOM 679 C CA . GLY A 1 96 ? 6.557 3.131 -18.347 1.00 58.34 96 GLY A CA 1
ATOM 680 C C . GLY A 1 96 ? 7.594 2.972 -17.224 1.00 58.34 96 GLY A C 1
ATOM 681 O O . GLY A 1 96 ? 8.330 3.912 -16.940 1.00 58.34 96 GLY A O 1
ATOM 682 N N . GLY A 1 97 ? 7.705 1.781 -16.622 1.00 49.66 97 GLY A N 1
ATOM 683 C CA . GLY A 1 97 ? 8.914 1.369 -15.890 1.00 49.66 97 GLY A CA 1
ATOM 684 C C . GLY A 1 97 ? 8.932 1.605 -14.381 1.00 49.66 97 GLY A C 1
ATOM 685 O O . GLY A 1 97 ? 9.996 1.499 -13.778 1.00 49.66 97 GLY A O 1
ATOM 686 N N . LEU A 1 98 ? 7.795 1.881 -13.748 1.00 48.44 98 LEU A N 1
ATOM 687 C CA . LEU A 1 98 ? 7.723 1.990 -12.293 1.00 48.44 98 LEU A CA 1
ATOM 688 C C . LEU A 1 98 ? 6.534 1.186 -11.787 1.00 48.44 98 LEU A C 1
ATOM 690 O O . LEU A 1 98 ? 5.368 1.512 -12.003 1.00 48.44 98 LEU A O 1
ATOM 694 N N . THR A 1 99 ? 6.867 0.061 -11.177 1.00 48.88 99 THR A N 1
ATOM 695 C CA . THR A 1 99 ? 5.903 -0.877 -10.635 1.00 48.88 99 THR A CA 1
ATOM 696 C C . THR A 1 99 ? 5.269 -0.263 -9.399 1.00 48.88 99 THR A C 1
ATOM 698 O O . THR A 1 99 ? 5.953 0.075 -8.438 1.00 48.88 99 THR A O 1
ATOM 701 N N . THR A 1 100 ? 3.957 -0.088 -9.505 1.00 49.94 100 THR A N 1
ATOM 702 C CA . THR A 1 100 ? 2.942 -0.045 -8.459 1.00 49.94 100 THR A CA 1
ATOM 703 C C . THR A 1 100 ? 3.438 -0.094 -7.037 1.00 49.94 100 THR A C 1
ATOM 705 O O . THR A 1 100 ? 3.977 -1.123 -6.667 1.00 49.94 100 THR A O 1
ATOM 708 N N . VAL A 1 101 ? 3.030 0.870 -6.210 1.00 50.09 101 VAL A N 1
ATOM 709 C CA . VAL A 1 101 ? 2.098 0.602 -5.103 1.00 50.09 101 VAL A CA 1
ATOM 710 C C . VAL A 1 101 ? 1.489 1.943 -4.631 1.00 50.09 101 VAL A C 1
ATOM 712 O O . VAL A 1 101 ? 2.041 3.022 -4.805 1.00 50.09 101 VAL A O 1
ATOM 715 N N . THR A 1 102 ? 0.340 1.845 -3.996 1.00 53.66 102 THR A N 1
ATOM 716 C CA . THR A 1 102 ? -0.434 2.866 -3.297 1.00 53.66 102 THR A CA 1
ATOM 717 C C . THR A 1 102 ? 0.191 3.478 -2.036 1.00 53.66 102 THR A C 1
ATOM 719 O O . THR A 1 102 ? 0.514 2.721 -1.123 1.00 53.66 102 THR A O 1
ATOM 722 N N . PRO A 1 103 ? 0.156 4.811 -1.845 1.00 52.53 103 PRO A N 1
ATOM 723 C CA . PRO A 1 103 ? -0.680 5.781 -2.565 1.00 52.53 103 PRO A CA 1
ATOM 724 C C . PRO A 1 103 ? 0.154 6.750 -3.404 1.00 52.53 103 PRO A C 1
ATOM 726 O O . PRO A 1 103 ? 1.031 7.420 -2.864 1.00 52.53 103 PRO A O 1
ATOM 729 N N . ILE A 1 104 ? -0.156 6.900 -4.699 1.00 53.03 104 ILE A N 1
ATOM 730 C CA . ILE A 1 104 ? 0.355 8.048 -5.455 1.00 53.03 104 ILE A CA 1
ATOM 731 C C . ILE A 1 104 ? -0.679 9.176 -5.441 1.00 53.03 104 ILE A C 1
ATOM 733 O O . ILE A 1 104 ? -1.787 9.056 -5.949 1.00 53.03 104 ILE A O 1
ATOM 737 N N . SER A 1 105 ? -0.194 10.235 -4.800 1.00 49.81 105 SER A N 1
ATOM 738 C CA . SER A 1 105 ? -0.544 11.647 -4.757 1.00 49.81 105 SER A CA 1
ATOM 739 C C . SER A 1 105 ? -1.970 12.099 -4.406 1.00 49.81 105 SER A C 1
ATOM 741 O O . SER A 1 105 ? -2.969 11.856 -5.071 1.00 49.81 105 SER A O 1
ATOM 743 N N . ASN A 1 106 ? -1.993 12.977 -3.410 1.00 45.50 106 ASN A N 1
ATOM 744 C CA . ASN A 1 106 ? -2.956 14.052 -3.186 1.00 45.50 106 ASN A CA 1
ATOM 745 C C . ASN A 1 106 ? -3.075 15.058 -4.362 1.00 45.50 106 ASN A C 1
ATOM 747 O O . ASN A 1 106 ? -3.673 16.116 -4.182 1.00 45.50 106 ASN A O 1
ATOM 751 N N . SER A 1 107 ? -2.498 14.787 -5.542 1.00 51.66 107 SER A N 1
ATOM 752 C CA . SER A 1 107 ? -2.373 15.760 -6.639 1.00 51.66 107 SER A CA 1
ATOM 753 C C . SER A 1 107 ? -2.793 15.266 -8.030 1.00 51.66 107 SER A C 1
ATOM 755 O O . SER A 1 107 ? -2.865 16.091 -8.939 1.00 51.66 107 SER A O 1
ATOM 757 N N . SER A 1 108 ? -3.107 13.976 -8.236 1.00 68.56 108 SER A N 1
ATOM 758 C CA . SER A 1 108 ? -3.577 13.479 -9.538 1.00 68.56 108 SER A CA 1
ATOM 759 C C . SER A 1 108 ? -4.560 12.304 -9.423 1.00 68.56 108 SER A C 1
ATOM 761 O O . SER A 1 108 ? -4.143 11.161 -9.226 1.00 68.56 108 SER A O 1
ATOM 763 N N . PRO A 1 109 ? -5.866 12.541 -9.659 1.00 76.19 109 PRO A N 1
ATOM 764 C CA . PRO A 1 109 ? -6.880 11.485 -9.723 1.00 76.19 109 PRO A CA 1
ATOM 765 C C . PRO A 1 109 ? -6.583 10.386 -10.755 1.00 76.19 109 PRO A C 1
ATOM 767 O O . PRO A 1 109 ? -7.112 9.283 -10.649 1.00 76.19 109 PRO A O 1
ATOM 770 N N . ALA A 1 110 ? -5.728 10.664 -11.748 1.00 81.75 110 ALA A N 1
ATOM 771 C CA . ALA A 1 110 ? -5.355 9.700 -12.779 1.00 81.75 110 ALA A CA 1
ATOM 772 C C . ALA A 1 110 ? -4.631 8.465 -12.217 1.00 81.75 110 ALA A C 1
ATOM 774 O O . ALA A 1 110 ? -4.709 7.404 -12.830 1.00 81.75 110 ALA A O 1
ATOM 775 N N . PHE A 1 111 ? -3.963 8.587 -11.064 1.00 77.88 111 PHE A N 1
ATOM 776 C CA . PHE A 1 111 ? -3.176 7.513 -10.452 1.00 77.88 111 PHE A CA 1
ATOM 777 C C . PHE A 1 111 ? -3.703 7.062 -9.081 1.00 77.88 111 PHE A C 1
ATOM 779 O O . PHE A 1 111 ? -3.025 6.282 -8.407 1.00 77.88 111 PHE A O 1
ATOM 786 N N . ASP A 1 112 ? -4.899 7.506 -8.662 1.00 79.38 112 ASP A N 1
ATOM 787 C CA . ASP A 1 112 ? -5.474 7.068 -7.385 1.00 79.38 112 ASP A CA 1
ATOM 788 C C . ASP A 1 112 ? -5.643 5.545 -7.389 1.00 79.38 112 ASP A C 1
ATOM 790 O O . ASP A 1 112 ? -6.052 4.918 -8.364 1.00 79.38 112 ASP A O 1
ATOM 794 N N . SER A 1 113 ? -5.300 4.941 -6.265 1.00 79.38 113 SER A N 1
ATOM 795 C CA . SER A 1 113 ? -5.463 3.514 -6.045 1.00 79.38 113 SER A CA 1
ATOM 796 C C . SER A 1 113 ? -6.898 3.083 -5.757 1.00 79.38 113 SER A C 1
ATOM 798 O O . SER A 1 113 ? -7.204 1.902 -5.859 1.00 79.38 113 SER A O 1
ATOM 800 N N . GLY A 1 114 ? -7.748 3.999 -5.286 1.00 85.56 114 GLY A N 1
ATOM 801 C CA . GLY A 1 114 ? -9.048 3.654 -4.711 1.00 85.56 114 GLY A CA 1
ATOM 802 C C . GLY A 1 114 ? -8.971 3.048 -3.302 1.00 85.56 114 GLY A C 1
ATOM 803 O O . GLY A 1 114 ? -10.008 2.701 -2.738 1.00 85.56 114 GLY A O 1
ATOM 804 N N . THR A 1 115 ? -7.779 2.966 -2.694 1.00 88.56 115 THR A N 1
ATOM 805 C CA . THR A 1 115 ? -7.602 2.462 -1.322 1.00 88.56 115 THR A CA 1
ATOM 806 C C . THR A 1 115 ? -8.393 3.283 -0.324 1.00 88.56 115 THR A C 1
ATOM 808 O O . THR A 1 115 ? -8.321 4.515 -0.330 1.00 88.56 115 THR A O 1
ATOM 811 N N . ASN A 1 116 ? -9.155 2.599 0.522 1.00 92.25 116 ASN A N 1
ATOM 812 C CA . ASN A 1 116 ? -10.091 3.216 1.452 1.00 92.25 116 ASN A CA 1
ATOM 813 C C . ASN A 1 116 ? -10.299 2.348 2.699 1.00 92.25 116 ASN A C 1
ATOM 815 O O . ASN A 1 116 ? -9.947 1.167 2.715 1.00 92.25 116 ASN A O 1
ATOM 819 N N . VAL A 1 117 ? -10.911 2.952 3.715 1.00 94.62 117 VAL A N 1
ATOM 820 C CA . VAL A 1 117 ? -11.558 2.239 4.816 1.00 94.62 117 VAL A CA 1
ATOM 821 C C . VAL A 1 117 ? -13.066 2.386 4.628 1.00 94.62 117 VAL A C 1
ATOM 823 O O . VAL A 1 117 ? -13.547 3.478 4.323 1.00 94.62 117 VAL A O 1
ATOM 826 N N . SER A 1 118 ? -13.816 1.289 4.736 1.00 96.12 118 SER A N 1
ATOM 827 C CA . SER A 1 118 ? -15.278 1.328 4.633 1.00 96.12 118 SER A CA 1
ATOM 828 C C . SER A 1 118 ? -15.949 0.140 5.329 1.00 96.12 118 SER A C 1
ATOM 830 O O . SER A 1 118 ? -15.299 -0.813 5.755 1.00 96.12 118 SER A O 1
ATOM 832 N N . ASN A 1 119 ? -17.275 0.178 5.460 1.00 96.94 119 ASN A N 1
ATOM 833 C CA . ASN A 1 119 ? -18.056 -0.939 6.009 1.00 96.94 119 ASN A CA 1
ATOM 834 C C . ASN A 1 119 ? -18.349 -2.053 4.992 1.00 96.94 119 ASN A C 1
ATOM 836 O O . ASN A 1 119 ? -18.923 -3.076 5.367 1.00 96.94 119 ASN A O 1
ATOM 840 N N . THR A 1 120 ? -17.927 -1.887 3.736 1.00 96.94 120 THR A N 1
ATOM 841 C CA . THR A 1 120 ? -18.196 -2.839 2.657 1.00 96.94 120 THR A CA 1
ATOM 842 C C . THR A 1 120 ? -16.879 -3.309 2.034 1.00 96.94 120 THR A C 1
ATOM 844 O O . THR A 1 120 ? -16.085 -2.479 1.591 1.00 96.94 120 THR A O 1
ATOM 847 N N . PRO A 1 121 ? -16.636 -4.628 1.955 1.00 95.56 12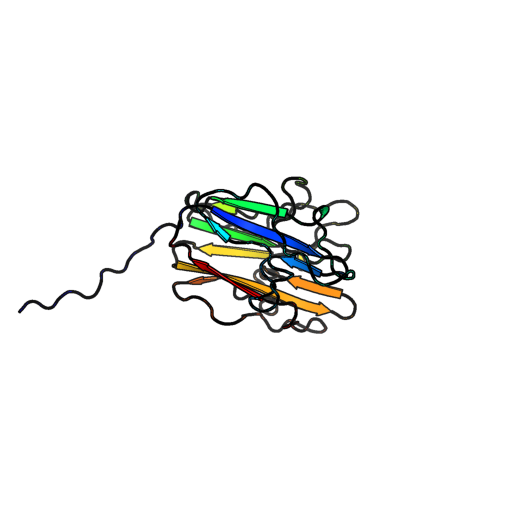1 PRO A N 1
ATOM 848 C CA . PRO A 1 121 ? -15.535 -5.178 1.175 1.00 95.56 121 PRO A CA 1
ATOM 849 C C . PRO A 1 121 ? -15.614 -4.716 -0.278 1.00 95.56 121 PRO A C 1
ATOM 851 O O . PRO A 1 121 ? -16.644 -4.897 -0.933 1.00 95.56 121 PRO A O 1
ATOM 854 N N . ASP A 1 122 ? -14.526 -4.168 -0.806 1.00 93.38 122 ASP A N 1
ATOM 855 C CA . ASP A 1 122 ? -14.415 -3.966 -2.243 1.00 93.38 122 ASP A CA 1
ATOM 856 C C . ASP A 1 122 ? -14.391 -5.329 -2.947 1.00 93.38 122 ASP A C 1
ATOM 858 O O . ASP A 1 122 ? -13.760 -6.279 -2.490 1.00 93.38 122 ASP A O 1
ATOM 862 N N . THR A 1 123 ? -15.098 -5.438 -4.069 1.00 92.94 123 THR A N 1
ATOM 863 C CA . THR A 1 123 ? -15.203 -6.685 -4.849 1.00 92.94 123 THR A CA 1
ATOM 864 C C . THR A 1 123 ? -14.436 -6.630 -6.167 1.00 92.94 123 THR A C 1
ATOM 866 O O . THR A 1 123 ? -14.336 -7.635 -6.869 1.00 92.94 123 THR A O 1
ATOM 869 N N . ALA A 1 124 ? -13.872 -5.470 -6.503 1.00 90.25 124 ALA A N 1
ATOM 870 C CA . ALA A 1 124 ? -13.117 -5.236 -7.724 1.00 90.25 124 ALA A CA 1
ATOM 871 C C . ALA A 1 124 ? -12.044 -4.164 -7.506 1.00 90.25 124 ALA A C 1
ATOM 873 O O . ALA A 1 124 ? -12.167 -3.322 -6.618 1.00 90.25 124 ALA A O 1
ATOM 874 N N . LEU A 1 125 ? -11.021 -4.186 -8.361 1.00 86.88 125 LEU A N 1
ATOM 875 C CA . LEU A 1 125 ? -9.935 -3.208 -8.406 1.00 86.88 125 LEU A CA 1
ATOM 876 C C . LEU A 1 125 ? -10.459 -1.809 -8.792 1.00 86.88 125 LEU A C 1
ATOM 878 O O . LEU A 1 125 ? -11.219 -1.691 -9.752 1.00 86.88 125 LEU A O 1
ATOM 882 N N . LYS A 1 126 ? -10.020 -0.754 -8.090 1.00 88.00 126 LYS A N 1
ATOM 883 C CA . LYS A 1 126 ? -10.486 0.641 -8.268 1.00 88.00 126 LYS A CA 1
ATOM 884 C C . LYS A 1 126 ? -9.362 1.624 -8.622 1.00 88.00 126 LYS A C 1
ATOM 886 O O . LYS A 1 126 ? -9.277 2.716 -8.070 1.00 88.00 126 LYS A O 1
ATOM 891 N N . CYS A 1 127 ? -8.496 1.234 -9.545 1.00 84.19 127 CYS A N 1
ATOM 892 C CA . CYS A 1 127 ? -7.406 2.089 -10.002 1.00 84.19 127 CYS A CA 1
ATOM 893 C C . CYS A 1 127 ? -7.880 3.219 -10.919 1.00 84.19 127 CYS A C 1
ATOM 895 O O . CYS A 1 127 ? -8.767 3.023 -11.753 1.00 84.19 127 CYS A O 1
ATOM 897 N N . GLY A 1 128 ? -7.215 4.370 -10.831 1.00 85.62 128 GLY A N 1
ATOM 898 C CA . GLY A 1 128 ? -7.227 5.383 -11.876 1.00 85.62 128 GLY A CA 1
ATOM 899 C C . GLY A 1 128 ? -6.737 4.815 -13.213 1.00 85.62 128 GLY A C 1
ATOM 900 O O . GLY A 1 128 ? -6.012 3.822 -13.274 1.00 85.62 128 GLY A O 1
ATOM 901 N N . GLY A 1 129 ? -7.165 5.428 -14.318 1.00 83.81 129 GLY A N 1
ATOM 902 C CA . GLY A 1 129 ? -6.813 4.960 -15.665 1.00 83.81 129 GLY A CA 1
ATOM 903 C C . GLY A 1 129 ? -5.360 5.236 -16.073 1.00 83.81 129 GLY A C 1
ATOM 904 O O . GLY A 1 129 ? -4.885 4.685 -17.068 1.00 83.81 129 GLY A O 1
ATOM 905 N N . GLY A 1 130 ? -4.648 6.069 -15.313 1.00 80.12 130 GLY A N 1
ATOM 906 C CA . GLY A 1 130 ? -3.346 6.610 -15.673 1.00 80.12 130 GLY A CA 1
ATOM 907 C C . GLY A 1 130 ? -3.460 7.776 -16.654 1.00 80.12 130 GLY A C 1
ATOM 908 O O . GLY A 1 130 ? -4.519 8.380 -16.829 1.00 80.12 130 GLY A O 1
ATOM 909 N N . VAL A 1 131 ? -2.349 8.101 -17.310 1.00 79.50 131 VAL A N 1
ATOM 910 C CA . VAL A 1 131 ? -2.283 9.108 -18.388 1.00 79.50 131 VAL A CA 1
ATOM 911 C C . VAL A 1 131 ? -1.734 8.468 -19.662 1.00 79.50 131 VAL A C 1
ATOM 913 O O . VAL A 1 131 ? -1.242 7.347 -19.616 1.00 79.50 131 VAL A O 1
ATOM 916 N N . ALA A 1 132 ? -1.775 9.169 -20.800 1.00 81.69 132 ALA A N 1
ATOM 917 C CA . ALA A 1 132 ? -1.437 8.604 -22.115 1.00 81.69 132 ALA A CA 1
ATOM 918 C C . ALA A 1 132 ? -0.105 7.821 -22.168 1.00 81.69 132 ALA A C 1
ATOM 920 O O . ALA A 1 132 ? -0.053 6.748 -22.761 1.00 81.69 132 ALA A O 1
ATOM 921 N N . ASN A 1 133 ? 0.949 8.316 -21.511 1.00 79.44 133 ASN A N 1
ATOM 922 C CA . ASN A 1 133 ? 2.262 7.651 -21.481 1.00 79.44 133 ASN A CA 1
ATOM 923 C C . ASN A 1 133 ? 2.409 6.613 -20.357 1.00 79.44 133 ASN A C 1
ATOM 925 O O . ASN A 1 133 ? 3.377 5.860 -20.350 1.00 79.44 133 ASN A O 1
ATOM 929 N N . PHE A 1 134 ? 1.457 6.576 -19.424 1.00 77.50 134 PHE A N 1
ATOM 930 C CA . PHE A 1 134 ? 1.443 5.683 -18.270 1.00 77.50 134 PHE A CA 1
ATOM 931 C C . PHE A 1 134 ? 0.045 5.077 -18.068 1.00 77.50 134 PHE A C 1
ATOM 933 O O . PHE A 1 134 ? -0.588 5.349 -17.046 1.00 77.50 134 PHE A O 1
ATOM 940 N N . PRO A 1 135 ? -0.492 4.310 -19.037 1.00 84.50 135 PRO A N 1
ATOM 941 C CA . PRO A 1 135 ? -1.784 3.646 -18.886 1.00 84.50 135 PRO A CA 1
ATOM 942 C C . PRO A 1 135 ? -1.729 2.552 -17.816 1.00 84.50 135 PRO A C 1
ATOM 944 O O . PRO A 1 135 ? -0.691 1.907 -17.637 1.00 84.50 135 PRO A O 1
ATOM 947 N N . LEU A 1 136 ? -2.858 2.320 -17.139 1.00 83.31 136 LEU A N 1
ATOM 948 C CA . LEU A 1 136 ? -3.029 1.216 -16.191 1.00 83.31 136 LEU A CA 1
ATOM 949 C C . LEU A 1 136 ? -2.696 -0.132 -16.855 1.00 83.31 136 LEU A C 1
ATOM 951 O O . LEU A 1 136 ? -3.059 -0.383 -18.004 1.00 83.31 136 LEU A O 1
ATOM 955 N N . ILE A 1 137 ? -2.055 -1.020 -16.100 1.00 78.38 137 ILE A N 1
ATOM 956 C CA . ILE A 1 137 ? -1.783 -2.417 -16.437 1.00 78.38 137 ILE A CA 1
ATOM 957 C C . ILE A 1 137 ? -2.621 -3.288 -15.489 1.00 78.38 137 ILE A C 1
ATOM 959 O O . ILE A 1 137 ? -2.159 -3.631 -14.392 1.00 78.38 137 ILE A O 1
ATOM 963 N N . PRO A 1 138 ? -3.853 -3.668 -15.875 1.00 79.25 138 PRO A N 1
ATOM 964 C CA . PRO A 1 138 ? -4.743 -4.430 -15.004 1.00 79.25 138 PRO A CA 1
ATOM 965 C C . PRO A 1 138 ? -4.142 -5.759 -14.539 1.00 79.25 138 PRO A C 1
ATOM 967 O O . PRO A 1 138 ? -4.291 -6.111 -13.374 1.00 79.25 138 PRO A O 1
ATOM 970 N N . GLN A 1 139 ? -3.403 -6.465 -15.405 1.00 75.38 139 GLN A N 1
ATOM 971 C CA . GLN A 1 139 ? -2.806 -7.763 -15.067 1.00 75.38 139 GLN A CA 1
ATOM 972 C C . GLN A 1 139 ? -1.701 -7.697 -14.000 1.00 75.38 139 GLN A C 1
ATOM 974 O O . GLN A 1 139 ? -1.417 -8.708 -13.367 1.00 75.38 139 GLN A O 1
ATOM 979 N N . ASN A 1 140 ? -1.104 -6.520 -13.786 1.00 74.44 140 ASN A N 1
ATOM 980 C CA . ASN A 1 140 ? -0.075 -6.289 -12.765 1.00 74.44 140 ASN A CA 1
ATOM 981 C C . ASN A 1 140 ? -0.633 -5.531 -11.550 1.00 74.44 140 ASN A C 1
ATOM 983 O O . ASN A 1 140 ? 0.115 -5.138 -10.655 1.00 74.44 140 ASN A O 1
ATOM 987 N N . SER A 1 141 ? -1.943 -5.302 -11.535 1.00 78.56 141 SER A N 1
ATOM 988 C CA . SER A 1 141 ? -2.649 -4.600 -10.475 1.00 78.56 141 SER A CA 1
ATOM 989 C C . SER A 1 141 ? -3.466 -5.586 -9.645 1.00 78.56 141 SER A C 1
ATOM 991 O O . SER A 1 141 ? -3.764 -6.707 -10.063 1.00 78.56 141 SER A O 1
ATOM 993 N N . GLY A 1 142 ? -3.849 -5.183 -8.443 1.00 80.12 142 GLY A N 1
ATOM 994 C CA . GLY A 1 142 ? -4.624 -6.041 -7.563 1.00 80.12 142 GLY A CA 1
ATOM 995 C C . GLY A 1 142 ? -5.121 -5.323 -6.330 1.00 80.12 142 GLY A C 1
ATOM 996 O O . GLY A 1 142 ? -4.747 -4.187 -6.057 1.00 80.12 142 GLY A O 1
ATOM 997 N N . PHE A 1 143 ? -5.996 -5.989 -5.592 1.00 84.31 143 PHE A N 1
ATOM 998 C CA . PHE A 1 143 ? -6.513 -5.469 -4.340 1.00 84.31 143 PHE A CA 1
ATOM 999 C C . PHE A 1 143 ? -6.658 -6.595 -3.323 1.00 84.31 143 PHE A C 1
ATOM 1001 O O . PHE A 1 143 ? -6.775 -7.765 -3.689 1.00 84.31 143 PHE A O 1
ATOM 1008 N N . LYS A 1 144 ? -6.630 -6.222 -2.047 1.00 86.38 144 LYS A N 1
ATOM 1009 C CA . LYS A 1 144 ? -6.812 -7.096 -0.899 1.00 86.38 144 LYS A CA 1
ATOM 1010 C C . LYS A 1 144 ? -7.739 -6.410 0.089 1.00 86.38 144 LYS A C 1
ATOM 1012 O O . LYS A 1 144 ? -7.504 -5.267 0.479 1.00 86.38 144 LYS A O 1
ATOM 1017 N N . VAL A 1 145 ? -8.782 -7.120 0.494 1.00 91.94 145 VAL A N 1
ATOM 1018 C CA . VAL A 1 145 ? -9.669 -6.674 1.566 1.00 91.94 145 VAL A CA 1
ATOM 1019 C C . VAL A 1 145 ? -9.156 -7.240 2.880 1.00 91.94 145 VAL A C 1
ATOM 1021 O O . VAL A 1 145 ? -8.892 -8.437 2.988 1.00 91.94 145 VAL A O 1
ATOM 1024 N N . LEU A 1 146 ? -9.018 -6.374 3.876 1.00 92.06 146 LEU A N 1
ATOM 1025 C CA . LEU A 1 146 ? -8.547 -6.719 5.209 1.00 92.06 146 LEU A CA 1
ATOM 1026 C C . LEU A 1 146 ? -9.618 -6.332 6.226 1.00 92.06 146 LEU A C 1
ATOM 1028 O O . LEU A 1 146 ? -10.018 -5.173 6.286 1.00 92.06 146 LEU A O 1
ATOM 1032 N N . ASP A 1 147 ? -10.082 -7.294 7.019 1.00 94.69 147 ASP A N 1
ATOM 1033 C CA . ASP A 1 147 ? -11.002 -7.034 8.125 1.00 94.69 147 ASP A CA 1
ATOM 1034 C C . ASP A 1 147 ? -10.219 -6.489 9.324 1.00 94.69 147 ASP A C 1
ATOM 1036 O O . ASP A 1 147 ? -9.493 -7.220 9.991 1.00 94.69 147 ASP A O 1
ATOM 1040 N N . LEU A 1 148 ? -10.363 -5.197 9.610 1.00 93.50 148 LEU A N 1
ATOM 1041 C CA . LEU A 1 148 ? -9.653 -4.534 10.705 1.00 93.50 148 LEU A CA 1
ATOM 1042 C C . LEU A 1 148 ? -10.107 -5.031 12.083 1.00 93.50 148 LEU A C 1
ATOM 1044 O O . LEU A 1 148 ? -9.393 -4.841 13.061 1.00 93.50 148 LEU A O 1
ATOM 1048 N N . SER A 1 149 ? -11.266 -5.691 12.176 1.00 92.50 149 SER A N 1
ATOM 1049 C CA . SER A 1 149 ? -11.760 -6.268 13.431 1.00 92.50 149 SER A CA 1
ATOM 1050 C C . SER A 1 149 ? -11.211 -7.668 13.724 1.00 92.50 149 SER A C 1
ATOM 1052 O O . SER A 1 149 ? -11.390 -8.174 14.834 1.00 92.50 149 SER A O 1
ATOM 1054 N N . SER A 1 150 ? -10.532 -8.306 12.761 1.00 93.25 150 SER A N 1
ATOM 1055 C CA . SER A 1 150 ? -10.048 -9.685 12.908 1.00 93.25 150 SER A CA 1
ATOM 1056 C C . SER A 1 150 ? -8.741 -9.804 13.696 1.00 93.25 150 SER A C 1
ATOM 1058 O O . SER A 1 150 ? -8.259 -10.917 13.922 1.00 93.25 150 SER A O 1
ATOM 1060 N N . GLY A 1 151 ? -8.134 -8.688 14.102 1.00 93.19 151 GLY A N 1
ATOM 1061 C CA . GLY A 1 151 ? -6.858 -8.708 14.797 1.00 93.19 151 GLY A CA 1
ATOM 1062 C C . GLY A 1 151 ? -6.368 -7.339 15.245 1.00 93.19 151 GLY A C 1
ATOM 1063 O O . GLY A 1 151 ? -6.923 -6.304 14.900 1.00 93.19 151 GLY A O 1
ATOM 1064 N N . ARG A 1 152 ? -5.295 -7.361 16.032 1.00 93.50 152 ARG A N 1
ATOM 1065 C CA . ARG A 1 152 ? -4.635 -6.175 16.584 1.00 93.50 152 ARG A CA 1
ATOM 1066 C C . ARG A 1 152 ? -3.577 -5.578 15.659 1.00 93.50 152 ARG A C 1
ATOM 1068 O O . ARG A 1 152 ? -3.304 -4.391 15.744 1.00 93.50 152 ARG A O 1
ATOM 1075 N N . TYR A 1 153 ? -2.941 -6.387 14.827 1.00 94.12 153 TYR A N 1
ATOM 1076 C CA . TYR A 1 153 ? -1.794 -5.973 14.035 1.00 94.12 153 TYR A CA 1
ATOM 1077 C C . TYR A 1 153 ? -2.137 -5.983 12.559 1.00 94.12 153 TYR A C 1
ATOM 1079 O O . TYR A 1 153 ? -2.600 -6.997 12.041 1.00 94.12 153 TYR A O 1
ATOM 1087 N N . LEU A 1 154 ? -1.843 -4.878 11.881 1.00 92.38 154 LEU A N 1
ATOM 1088 C CA . LEU A 1 154 ? -1.763 -4.829 10.431 1.00 92.38 154 LEU A CA 1
ATOM 1089 C C . LEU A 1 154 ? -0.321 -5.146 10.027 1.00 92.38 154 LEU A C 1
ATOM 1091 O O . LEU A 1 154 ? 0.597 -4.349 10.231 1.00 92.38 154 LEU A O 1
ATOM 1095 N N . ASN A 1 155 ? -0.126 -6.336 9.471 1.00 91.12 155 ASN A N 1
ATOM 1096 C CA . ASN A 1 155 ? 1.157 -6.810 8.976 1.00 91.12 155 ASN A CA 1
ATOM 1097 C C . ASN A 1 155 ? 1.251 -6.452 7.492 1.00 91.12 155 ASN A C 1
ATOM 1099 O O . ASN A 1 155 ? 0.696 -7.163 6.658 1.00 91.12 155 ASN A O 1
ATOM 1103 N N . LEU A 1 156 ? 1.908 -5.339 7.164 1.00 86.69 156 LEU A N 1
ATOM 1104 C CA . LEU A 1 156 ? 2.126 -4.896 5.787 1.00 86.69 156 LEU A CA 1
ATOM 1105 C C . LEU A 1 156 ? 3.423 -5.482 5.250 1.00 86.69 156 LEU A C 1
ATOM 1107 O O . LEU A 1 156 ? 4.476 -5.308 5.858 1.00 86.69 156 LEU A O 1
ATOM 1111 N N . HIS A 1 157 ? 3.363 -6.108 4.083 1.00 83.75 157 HIS A N 1
ATOM 1112 C CA . HIS A 1 157 ? 4.522 -6.677 3.401 1.00 83.75 157 HIS A CA 1
ATOM 1113 C C . HIS A 1 157 ? 4.623 -6.102 1.987 1.00 83.75 157 HIS A C 1
ATOM 1115 O O . HIS A 1 157 ? 3.639 -6.035 1.254 1.00 83.75 157 HIS A O 1
ATOM 1121 N N . GLY A 1 158 ? 5.830 -5.698 1.612 1.00 79.19 158 GLY A N 1
ATOM 1122 C CA . GLY A 1 158 ? 6.217 -5.247 0.285 1.00 79.19 158 GLY A CA 1
ATOM 1123 C C . GLY A 1 158 ? 7.176 -6.236 -0.354 1.00 79.19 158 GLY A C 1
ATOM 1124 O O . GLY A 1 158 ? 8.287 -6.428 0.137 1.00 79.19 158 GLY A O 1
ATOM 1125 N N . CYS A 1 159 ? 6.753 -6.861 -1.447 1.00 77.56 159 CYS A N 1
ATOM 1126 C CA . CYS A 1 159 ? 7.490 -7.911 -2.138 1.00 77.56 159 CYS A CA 1
ATOM 1127 C C . CYS A 1 159 ? 7.963 -7.416 -3.500 1.00 77.56 159 CYS A C 1
ATOM 1129 O O . CYS A 1 159 ? 7.161 -7.133 -4.383 1.00 77.56 159 CYS A O 1
ATOM 1131 N N . ALA A 1 160 ? 9.270 -7.320 -3.687 1.00 76.62 160 ALA A N 1
ATOM 1132 C CA . ALA A 1 160 ? 9.869 -6.985 -4.967 1.00 76.62 160 ALA A CA 1
ATOM 1133 C C . ALA A 1 160 ? 10.326 -8.239 -5.704 1.00 76.62 160 ALA A C 1
ATOM 1135 O O . ALA A 1 160 ? 10.870 -9.150 -5.096 1.00 76.62 160 ALA A O 1
ATOM 1136 N N . TYR A 1 161 ? 10.166 -8.261 -7.019 1.00 75.62 161 TYR A N 1
ATOM 1137 C CA . TYR A 1 161 ? 10.499 -9.361 -7.910 1.00 75.62 161 TYR A CA 1
ATOM 1138 C C . TYR A 1 161 ? 11.375 -8.837 -9.051 1.00 75.62 161 TYR A C 1
ATOM 1140 O O . TYR A 1 161 ? 11.050 -7.836 -9.685 1.00 75.62 161 TYR A O 1
ATOM 1148 N N . ASN A 1 162 ? 12.510 -9.482 -9.314 1.00 70.88 162 ASN A N 1
ATOM 1149 C CA . ASN A 1 162 ? 13.473 -9.003 -10.311 1.00 70.88 162 ASN A CA 1
ATOM 1150 C C . ASN A 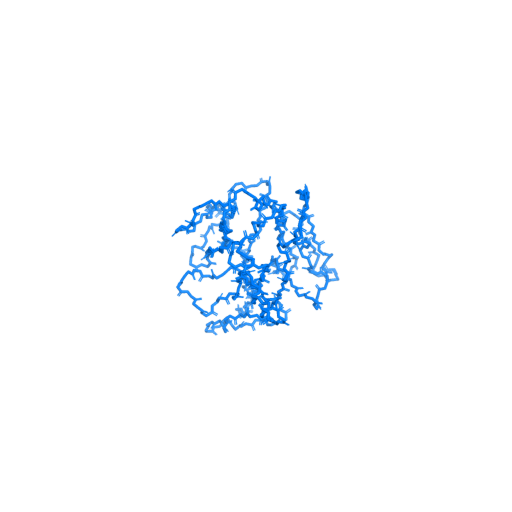1 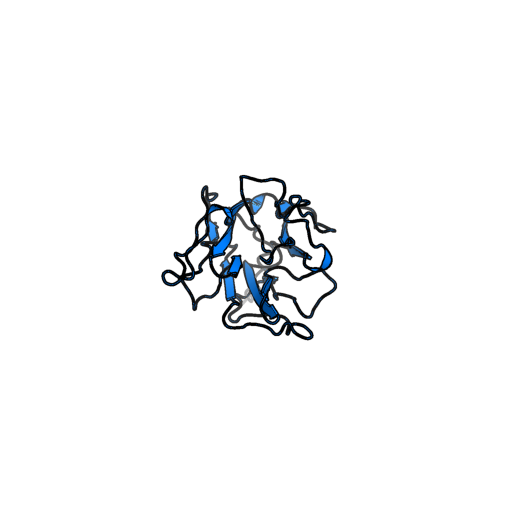162 ? 13.196 -9.652 -11.666 1.00 70.88 162 ASN A C 1
ATOM 1152 O O . ASN A 1 162 ? 13.336 -10.859 -11.775 1.00 70.88 162 ASN A O 1
ATOM 1156 N N . GLY A 1 163 ? 12.863 -8.873 -12.693 1.00 60.66 163 GLY A N 1
ATOM 1157 C CA . GLY A 1 163 ? 12.647 -9.330 -14.066 1.00 60.66 163 GLY A CA 1
ATOM 1158 C C . GLY A 1 163 ? 13.678 -8.776 -15.041 1.00 60.66 163 GLY A C 1
ATOM 1159 O O . GLY A 1 163 ? 13.407 -7.795 -15.734 1.00 60.66 163 GLY A O 1
ATOM 1160 N N . GLY A 1 164 ? 14.866 -9.383 -15.114 1.00 61.50 164 GLY A N 1
ATOM 1161 C CA . GLY A 1 164 ? 15.935 -8.919 -16.010 1.00 61.50 164 GLY A CA 1
ATOM 1162 C C . GLY A 1 164 ? 16.359 -7.473 -15.709 1.00 61.50 164 GLY A C 1
ATOM 1163 O O . GLY A 1 164 ? 16.840 -7.196 -14.616 1.00 61.50 164 GLY A O 1
ATOM 1164 N N . SER A 1 165 ? 16.175 -6.547 -16.658 1.00 50.56 165 SER A N 1
ATOM 1165 C CA . SER A 1 165 ? 16.463 -5.109 -16.490 1.00 50.56 165 SER A CA 1
ATOM 1166 C C . SER A 1 165 ? 15.385 -4.325 -15.725 1.00 50.56 165 SER A C 1
ATOM 1168 O O . SER A 1 165 ? 15.510 -3.111 -15.581 1.00 50.56 165 SER A O 1
ATOM 1170 N N . THR A 1 166 ? 14.323 -4.987 -15.254 1.00 49.34 166 THR A N 1
ATOM 1171 C CA . THR A 1 166 ? 13.161 -4.333 -14.635 1.00 49.34 166 THR A CA 1
ATOM 1172 C C . THR A 1 166 ? 12.914 -4.898 -13.242 1.00 49.34 166 THR A C 1
ATOM 1174 O O . THR A 1 166 ? 12.782 -6.109 -13.078 1.00 49.34 166 THR A O 1
ATOM 1177 N N . THR A 1 167 ? 12.807 -4.037 -12.232 1.00 51.81 167 THR A N 1
ATOM 1178 C CA . THR A 1 167 ? 12.397 -4.444 -10.880 1.00 51.81 167 THR A CA 1
ATOM 1179 C C . THR A 1 167 ? 10.893 -4.232 -10.724 1.00 51.81 167 THR A C 1
ATOM 1181 O O . THR A 1 167 ? 10.380 -3.123 -10.884 1.00 51.81 167 THR A O 1
ATOM 1184 N N . VAL A 1 168 ? 10.175 -5.307 -10.412 1.00 52.84 168 VAL A N 1
ATOM 1185 C CA . VAL A 1 168 ? 8.731 -5.322 -10.174 1.00 52.84 168 VAL A CA 1
ATOM 1186 C C . VAL A 1 168 ? 8.469 -5.313 -8.673 1.00 52.84 168 VAL A C 1
ATOM 1188 O O . VAL A 1 168 ? 8.501 -6.356 -8.037 1.00 52.84 168 VAL A O 1
ATOM 1191 N N . THR A 1 169 ? 8.233 -4.146 -8.075 1.00 51.31 169 THR A N 1
ATOM 1192 C CA . THR A 1 169 ? 7.810 -4.043 -6.667 1.00 51.31 169 THR A CA 1
ATOM 1193 C C . THR A 1 169 ? 6.297 -4.200 -6.550 1.00 51.31 169 THR A C 1
ATOM 1195 O O . THR A 1 169 ? 5.550 -3.499 -7.217 1.00 51.31 169 THR A O 1
ATOM 1198 N N . THR A 1 170 ? 5.828 -5.115 -5.707 1.00 51.31 170 THR A N 1
ATOM 1199 C CA . THR A 1 170 ? 4.405 -5.368 -5.443 1.00 51.31 170 THR A CA 1
ATOM 1200 C C . THR A 1 170 ? 4.177 -5.481 -3.940 1.00 51.31 170 THR A C 1
ATOM 1202 O O . THR A 1 170 ? 4.689 -6.376 -3.279 1.00 51.31 170 THR A O 1
ATOM 1205 N N . VAL A 1 171 ? 3.398 -4.581 -3.364 1.00 50.81 171 VAL A N 1
ATOM 1206 C CA . VAL A 1 171 ? 2.967 -4.661 -1.947 1.00 50.81 171 VAL A CA 1
ATOM 1207 C C . VAL A 1 171 ? 1.620 -5.315 -1.796 1.00 50.81 171 VAL A C 1
ATOM 1209 O O . VAL A 1 171 ? 1.292 -5.905 -0.769 1.00 50.81 171 VAL A O 1
ATOM 1212 N N . THR A 1 172 ? 0.822 -5.212 -2.839 1.00 51.72 172 THR A N 1
ATOM 1213 C CA . THR A 1 172 ? -0.501 -5.786 -2.888 1.00 51.72 172 THR A CA 1
ATOM 1214 C C . THR A 1 172 ? -0.394 -7.013 -3.767 1.00 51.72 172 THR A C 1
ATOM 1216 O O . THR A 1 172 ? 0.229 -6.948 -4.827 1.00 51.72 172 THR A O 1
ATOM 1219 N N . THR A 1 173 ? -0.977 -8.121 -3.305 1.00 46.09 173 THR A N 1
ATOM 1220 C CA . THR A 1 173 ? -1.300 -9.290 -4.128 1.00 46.09 173 THR A CA 1
ATOM 1221 C C . THR A 1 173 ? -1.627 -8.828 -5.537 1.00 46.09 173 THR A C 1
ATOM 1223 O O . THR A 1 173 ? -2.614 -8.111 -5.732 1.00 46.09 173 THR A O 1
ATOM 1226 N N . VAL A 1 174 ? -0.792 -9.188 -6.509 1.00 47.84 174 VAL A N 1
ATOM 1227 C CA . VAL A 1 174 ? -1.133 -8.999 -7.915 1.00 47.84 174 VAL A CA 1
ATOM 1228 C C . VAL A 1 174 ? -2.314 -9.928 -8.178 1.00 47.84 174 VAL A C 1
ATOM 1230 O O . VAL A 1 174 ? -2.142 -11.113 -8.423 1.00 47.84 174 VAL A O 1
ATOM 1233 N N . SER A 1 175 ? -3.527 -9.395 -8.054 1.00 43.34 175 SER A N 1
ATOM 1234 C CA . SER A 1 175 ? -4.823 -10.071 -8.186 1.00 43.34 175 SER A CA 1
ATOM 1235 C C . SER A 1 175 ? -5.124 -11.209 -7.188 1.00 43.34 175 SER A C 1
ATOM 1237 O O . SER A 1 175 ? -4.248 -11.940 -6.733 1.00 43.34 175 SER A O 1
ATOM 1239 N N . ASN A 1 176 ? -6.416 -11.448 -6.942 1.00 44.50 176 ASN A N 1
ATOM 1240 C CA . ASN A 1 176 ? -6.940 -12.646 -6.267 1.00 44.50 176 ASN A CA 1
ATOM 1241 C C . ASN A 1 176 ? -6.606 -13.977 -6.995 1.00 44.50 176 ASN A C 1
ATOM 1243 O O . ASN A 1 176 ? -7.059 -15.030 -6.563 1.00 44.50 176 ASN A O 1
ATOM 1247 N N . ASN A 1 177 ? -5.824 -13.947 -8.087 1.00 50.78 177 ASN A N 1
ATOM 1248 C CA . ASN A 1 177 ? -5.542 -15.082 -8.967 1.00 50.78 177 ASN A CA 1
ATOM 1249 C C . ASN A 1 177 ? -4.042 -15.319 -9.249 1.00 50.78 177 ASN A C 1
ATOM 1251 O O . ASN A 1 177 ? -3.725 -16.212 -10.034 1.00 50.78 177 ASN A O 1
ATOM 1255 N N . ALA A 1 178 ? -3.109 -14.579 -8.631 1.00 67.19 178 ALA A N 1
ATOM 1256 C CA . ALA A 1 178 ? -1.670 -14.843 -8.771 1.00 67.19 178 ALA A CA 1
ATOM 1257 C C . ALA A 1 178 ? -1.006 -15.107 -7.403 1.00 67.19 178 ALA A C 1
ATOM 1259 O O . ALA A 1 178 ? -0.232 -14.282 -6.912 1.00 67.19 178 ALA A O 1
ATOM 1260 N N . PRO A 1 179 ? -1.258 -16.279 -6.780 1.00 72.62 179 PRO A N 1
ATOM 1261 C CA . PRO A 1 179 ? -0.722 -16.617 -5.454 1.00 72.62 179 PRO A CA 1
ATOM 1262 C C . PRO A 1 179 ? 0.812 -16.587 -5.394 1.00 72.62 179 PRO A C 1
ATOM 1264 O O . PRO A 1 179 ? 1.399 -16.403 -4.331 1.00 72.62 179 PRO A O 1
ATOM 1267 N N . ALA A 1 180 ? 1.476 -16.717 -6.543 1.00 79.38 180 ALA A N 1
ATOM 1268 C CA . ALA A 1 180 ? 2.920 -16.592 -6.650 1.00 79.38 180 ALA A CA 1
ATOM 1269 C C . ALA A 1 180 ? 3.459 -15.201 -6.257 1.00 79.38 180 ALA A C 1
ATOM 1271 O O . ALA A 1 180 ? 4.624 -15.109 -5.885 1.00 79.38 180 ALA A O 1
ATOM 1272 N N . PHE A 1 181 ? 2.635 -14.150 -6.293 1.00 77.50 181 PHE A N 1
ATOM 1273 C CA . PHE A 1 181 ? 3.005 -12.773 -5.942 1.00 77.50 181 PHE A CA 1
ATOM 1274 C C . PHE A 1 181 ? 2.250 -12.247 -4.705 1.00 77.50 181 PHE A C 1
ATOM 1276 O O . PHE A 1 181 ? 2.128 -11.036 -4.521 1.00 77.50 181 PHE A O 1
ATOM 1283 N N . ASP A 1 182 ? 1.690 -13.126 -3.863 1.00 80.31 182 ASP A N 1
ATOM 1284 C CA . ASP A 1 182 ? 1.026 -12.692 -2.626 1.00 80.31 182 ASP A CA 1
ATOM 1285 C C . ASP A 1 182 ? 2.049 -12.099 -1.651 1.00 80.31 182 ASP A C 1
ATOM 1287 O O . ASP A 1 182 ? 3.092 -12.699 -1.385 1.00 80.31 182 ASP A O 1
ATOM 1291 N N . SER A 1 183 ? 1.744 -10.930 -1.092 1.00 78.69 183 SER A N 1
ATOM 1292 C CA . SER A 1 183 ? 2.595 -10.303 -0.089 1.00 78.69 183 SER A CA 1
ATOM 1293 C C . SER A 1 183 ? 2.414 -10.879 1.312 1.00 78.69 183 SER A C 1
ATOM 1295 O O . SER A 1 183 ? 3.123 -10.508 2.224 1.00 78.69 183 SER A O 1
ATOM 1297 N N . GLY A 1 184 ? 1.446 -11.756 1.569 1.00 85.44 184 GLY A N 1
ATOM 1298 C CA . GLY A 1 184 ? 1.173 -12.225 2.931 1.00 85.44 184 GLY A CA 1
ATOM 1299 C C . GLY A 1 184 ? 0.641 -11.128 3.864 1.00 85.44 184 GLY A C 1
ATOM 1300 O O . GLY A 1 184 ? 0.416 -11.405 5.043 1.00 85.44 184 GLY A O 1
ATOM 1301 N N . THR A 1 185 ? 0.377 -9.920 3.342 1.00 88.12 185 THR A N 1
ATOM 1302 C CA . THR A 1 185 ? -0.244 -8.812 4.078 1.00 88.12 185 THR A CA 1
ATOM 1303 C C . THR A 1 185 ? -1.553 -9.263 4.713 1.00 88.12 185 THR A C 1
ATOM 1305 O O . THR A 1 185 ? -2.393 -9.856 4.031 1.00 88.12 185 THR A O 1
ATOM 1308 N N . ASN A 1 186 ? -1.724 -9.021 6.011 1.00 91.81 186 ASN A N 1
ATOM 1309 C CA . ASN A 1 186 ? -2.875 -9.502 6.774 1.00 91.81 186 ASN A CA 1
ATOM 1310 C C . ASN A 1 186 ? -3.171 -8.630 8.003 1.00 91.81 186 ASN A C 1
ATOM 1312 O O . ASN A 1 186 ? -2.352 -7.802 8.403 1.00 91.81 186 ASN A O 1
ATOM 1316 N N . VAL A 1 187 ? -4.336 -8.869 8.609 1.00 93.25 187 VAL A N 1
ATOM 1317 C CA . VAL A 1 187 ? -4.661 -8.425 9.968 1.00 93.25 187 VAL A CA 1
ATOM 1318 C C . VAL A 1 187 ? -4.702 -9.651 10.876 1.00 93.25 187 VAL A C 1
ATOM 1320 O O . VAL A 1 187 ? -5.362 -10.641 10.552 1.00 93.25 187 VAL A O 1
ATOM 1323 N N . SER A 1 188 ? -3.992 -9.617 12.003 1.00 95.44 188 SER A N 1
ATOM 1324 C CA . SER A 1 188 ? -3.925 -10.750 12.931 1.00 95.44 188 SER A CA 1
ATOM 1325 C C . SER A 1 188 ? -3.685 -10.310 14.379 1.00 95.44 188 SER A C 1
ATOM 1327 O O . SER A 1 188 ? -3.398 -9.151 14.663 1.00 95.44 188 SER A O 1
ATOM 1329 N N . ASN A 1 189 ? -3.796 -11.236 15.332 1.00 95.44 189 ASN A N 1
ATOM 1330 C CA . ASN A 1 189 ? -3.464 -10.977 16.739 1.00 95.44 189 ASN A CA 1
ATOM 1331 C C . ASN A 1 189 ? -1.973 -11.152 17.061 1.00 95.44 189 ASN A C 1
ATOM 1333 O O . ASN A 1 189 ? -1.574 -10.989 18.214 1.00 95.44 189 ASN A O 1
ATOM 1337 N N . THR A 1 190 ? -1.144 -11.477 16.068 1.00 95.88 190 THR A N 1
ATOM 1338 C CA . THR A 1 190 ? 0.281 -11.746 16.262 1.00 95.88 190 THR A CA 1
ATOM 1339 C C . THR A 1 190 ? 1.099 -10.890 15.301 1.00 95.88 190 THR A C 1
ATOM 1341 O O . THR A 1 190 ? 0.867 -10.951 14.093 1.00 95.88 190 THR A O 1
ATOM 1344 N N . PRO A 1 191 ? 2.061 -10.101 15.801 1.00 94.56 191 PRO A N 1
ATOM 1345 C CA . PRO A 1 191 ? 2.933 -9.340 14.926 1.00 94.56 191 PRO A CA 1
ATOM 1346 C C . PRO A 1 191 ? 3.772 -10.313 14.090 1.00 94.56 191 PRO A C 1
ATOM 1348 O O . PRO A 1 191 ? 4.389 -11.235 14.632 1.00 94.56 191 PRO A O 1
ATOM 1351 N N . ASP A 1 192 ? 3.807 -10.118 12.776 1.00 92.56 192 ASP A N 1
ATOM 1352 C CA . ASP A 1 192 ? 4.713 -10.877 11.923 1.00 92.56 192 ASP A CA 1
ATOM 1353 C C . ASP A 1 192 ? 6.164 -10.533 12.281 1.00 92.56 192 ASP A C 1
ATOM 1355 O O . ASP A 1 192 ? 6.512 -9.381 12.522 1.00 92.56 192 ASP A O 1
ATOM 1359 N N . THR A 1 193 ? 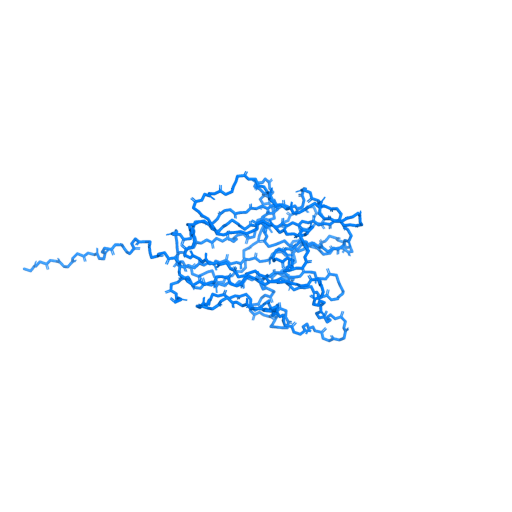7.029 -11.543 12.326 1.00 92.88 193 THR A N 1
ATOM 1360 C CA . THR A 1 193 ? 8.448 -11.380 12.690 1.00 92.88 193 THR A CA 1
ATOM 1361 C C . THR A 1 193 ? 9.391 -11.538 11.502 1.00 92.88 193 THR A C 1
ATOM 1363 O O . THR A 1 193 ? 10.596 -11.335 11.634 1.00 92.88 193 THR A O 1
ATOM 1366 N N . ALA A 1 194 ? 8.859 -11.884 10.329 1.00 90.06 194 ALA A N 1
ATOM 1367 C CA . ALA A 1 194 ? 9.631 -12.094 9.116 1.00 90.06 194 ALA A CA 1
ATOM 1368 C C . ALA A 1 194 ? 8.813 -11.760 7.866 1.00 90.06 194 ALA A C 1
ATOM 1370 O O . ALA A 1 194 ? 7.591 -11.911 7.851 1.00 90.06 194 ALA A O 1
ATOM 1371 N N . LEU A 1 195 ? 9.522 -11.379 6.801 1.00 86.25 195 LEU A N 1
ATOM 1372 C CA . LEU A 1 195 ? 8.959 -11.098 5.484 1.00 86.25 195 LEU A CA 1
ATOM 1373 C C . LEU A 1 195 ? 8.297 -12.345 4.882 1.00 86.25 195 LEU A C 1
ATOM 1375 O O . LEU A 1 195 ? 8.965 -13.357 4.626 1.00 86.25 195 LEU A O 1
ATOM 1379 N N . LYS A 1 196 ? 7.016 -12.223 4.545 1.00 88.19 196 LYS A N 1
ATOM 1380 C CA . LYS A 1 196 ? 6.251 -13.222 3.802 1.00 88.19 196 LYS A CA 1
ATOM 1381 C C . LYS A 1 196 ? 6.048 -12.696 2.391 1.00 88.19 196 LYS A C 1
ATOM 1383 O O . LYS A 1 196 ? 5.604 -11.580 2.213 1.00 88.19 196 LYS A O 1
ATOM 1388 N N . CYS A 1 197 ? 6.423 -13.487 1.399 1.00 84.88 197 CYS A N 1
ATOM 1389 C CA . CYS A 1 197 ? 6.208 -13.170 -0.006 1.00 84.88 197 CYS A CA 1
ATOM 1390 C C . CYS A 1 197 ? 6.048 -14.481 -0.762 1.00 84.88 197 CYS A C 1
ATOM 1392 O O . CYS A 1 197 ? 6.750 -15.453 -0.459 1.00 84.88 197 CYS A O 1
ATOM 1394 N N . GLY A 1 198 ? 5.172 -14.497 -1.760 1.00 85.69 198 GLY A N 1
ATOM 1395 C CA . GLY A 1 198 ? 5.115 -15.570 -2.736 1.00 85.69 198 GLY A CA 1
ATOM 1396 C C . GLY A 1 198 ? 6.442 -15.690 -3.504 1.00 85.69 198 GLY A C 1
ATOM 1397 O O . GLY A 1 198 ? 7.225 -14.735 -3.552 1.00 85.69 198 GLY A O 1
ATOM 1398 N N . PRO A 1 199 ? 6.734 -16.857 -4.096 1.00 84.19 199 PRO A N 1
ATOM 1399 C CA . PRO A 1 199 ? 8.018 -17.120 -4.750 1.00 84.19 199 PRO A CA 1
ATOM 1400 C C . PRO A 1 199 ? 8.257 -16.326 -6.049 1.00 84.19 199 PRO A C 1
ATOM 1402 O O . PRO A 1 199 ? 9.402 -16.212 -6.488 1.00 84.19 199 PRO A O 1
ATOM 1405 N N . GLY A 1 200 ? 7.208 -15.765 -6.651 1.00 79.94 200 GLY A N 1
ATOM 1406 C CA . GLY A 1 200 ? 7.210 -15.233 -8.013 1.00 79.94 200 GLY A CA 1
ATOM 1407 C C . GLY A 1 200 ? 7.024 -16.339 -9.056 1.00 79.94 200 GLY A C 1
ATOM 1408 O O . GLY A 1 200 ? 6.841 -17.509 -8.713 1.00 79.94 200 GLY A O 1
ATOM 1409 N N . VAL A 1 201 ? 7.057 -15.982 -10.343 1.00 77.19 201 VAL A N 1
ATOM 1410 C CA . VAL A 1 201 ? 7.011 -16.950 -11.457 1.00 77.19 201 VAL A CA 1
ATOM 1411 C C . VAL A 1 201 ? 8.044 -16.628 -12.530 1.00 77.19 201 VAL A C 1
ATOM 1413 O O . VAL A 1 201 ? 8.384 -15.465 -12.749 1.00 77.19 201 VAL A O 1
ATOM 1416 N N . GLY A 1 202 ? 8.490 -17.661 -13.252 1.00 80.06 202 GLY A N 1
ATOM 1417 C CA . GLY A 1 202 ? 9.329 -17.526 -14.445 1.00 80.06 202 GLY A CA 1
ATOM 1418 C C . GLY A 1 202 ? 10.565 -16.658 -14.207 1.00 80.06 202 GLY A C 1
ATOM 1419 O O . GLY A 1 202 ? 11.356 -16.924 -13.308 1.00 80.06 202 GLY A O 1
ATOM 1420 N N . ASN A 1 203 ? 10.698 -15.597 -15.005 1.00 75.62 203 ASN A N 1
ATOM 1421 C CA . ASN A 1 203 ? 11.822 -14.661 -14.944 1.00 75.62 203 ASN A CA 1
ATOM 1422 C C . ASN A 1 203 ? 11.692 -13.594 -13.849 1.00 75.62 203 ASN A C 1
ATOM 1424 O O . ASN A 1 203 ? 12.476 -12.658 -13.870 1.00 75.62 203 ASN A O 1
ATOM 1428 N N . PHE A 1 204 ? 10.730 -13.705 -12.927 1.00 75.88 204 PHE A N 1
ATOM 1429 C CA . PHE A 1 204 ? 10.490 -12.737 -11.853 1.00 75.88 204 PHE A CA 1
ATOM 1430 C C . PHE A 1 204 ? 10.665 -13.371 -10.461 1.00 75.88 204 PHE A C 1
ATOM 1432 O O . PHE A 1 204 ? 9.689 -13.471 -9.715 1.00 75.88 204 PHE A O 1
ATOM 1439 N N . PRO A 1 205 ? 11.871 -13.838 -10.079 1.00 83.56 205 PRO A N 1
ATOM 1440 C CA . PRO A 1 205 ? 12.131 -14.321 -8.726 1.00 83.56 205 PRO A CA 1
ATOM 1441 C C . PRO A 1 205 ? 12.036 -13.206 -7.677 1.00 83.56 205 PRO A C 1
ATOM 1443 O O . PRO A 1 205 ? 12.392 -12.052 -7.931 1.00 83.56 205 PRO A O 1
ATOM 1446 N N . LEU A 1 206 ? 11.618 -13.581 -6.465 1.00 82.38 206 LEU A N 1
ATOM 1447 C CA . LEU A 1 206 ? 11.581 -12.698 -5.298 1.00 82.38 206 LEU A CA 1
ATOM 1448 C C . LEU A 1 206 ? 12.964 -12.092 -4.993 1.00 82.38 206 LEU A C 1
ATOM 1450 O O . LEU A 1 206 ? 13.931 -12.792 -4.693 1.00 82.38 206 LEU A O 1
ATOM 1454 N N . SER A 1 207 ? 13.022 -10.767 -4.960 1.00 77.50 207 SER A N 1
ATOM 1455 C CA . SER A 1 207 ? 14.145 -9.964 -4.494 1.00 77.50 207 SER A CA 1
ATOM 1456 C C . SER A 1 207 ? 14.020 -9.688 -3.002 1.00 77.50 207 SER A C 1
ATOM 1458 O O . SER A 1 207 ? 13.458 -8.678 -2.575 1.00 77.50 207 SER A O 1
ATOM 1460 N N . ARG A 1 208 ? 14.572 -10.578 -2.172 1.00 78.69 208 ARG A N 1
ATOM 1461 C CA . ARG A 1 208 ? 14.551 -10.416 -0.705 1.00 78.69 208 ARG A CA 1
ATOM 1462 C C . ARG A 1 208 ? 15.187 -9.104 -0.236 1.00 78.69 208 ARG A C 1
ATOM 1464 O O . ARG A 1 208 ? 14.714 -8.540 0.739 1.00 78.69 208 ARG A O 1
ATOM 1471 N N . GLN A 1 209 ? 16.223 -8.628 -0.928 1.00 73.31 209 GLN A N 1
ATOM 1472 C CA . GLN A 1 209 ? 16.934 -7.391 -0.576 1.00 73.31 209 GLN A CA 1
ATOM 1473 C C . GLN A 1 209 ? 16.099 -6.130 -0.841 1.00 73.31 209 GLN A C 1
ATOM 1475 O O . GLN A 1 209 ? 16.227 -5.154 -0.114 1.00 73.31 209 GLN A O 1
ATOM 1480 N N . ASN A 1 210 ? 15.212 -6.178 -1.839 1.00 71.50 210 ASN A N 1
ATOM 1481 C CA . ASN A 1 210 ? 14.327 -5.066 -2.203 1.00 71.50 210 ASN A CA 1
ATOM 1482 C C . ASN A 1 210 ? 12.915 -5.232 -1.617 1.00 71.50 210 ASN A C 1
ATOM 1484 O O . ASN A 1 210 ? 11.994 -4.519 -2.004 1.00 71.50 210 ASN A O 1
ATOM 1488 N N . SER A 1 211 ? 12.734 -6.204 -0.724 1.00 76.94 211 SER A N 1
ATOM 1489 C CA . SER A 1 211 ? 11.463 -6.504 -0.073 1.00 76.94 211 SER A CA 1
ATOM 1490 C C . SER A 1 211 ? 11.547 -6.184 1.416 1.00 76.94 211 SER A C 1
ATOM 1492 O O . SER A 1 211 ? 12.620 -6.193 2.019 1.00 76.94 211 SER A O 1
ATOM 1494 N N . GLY A 1 212 ? 10.406 -5.944 2.045 1.00 78.69 212 GLY A N 1
ATOM 1495 C CA . GLY A 1 212 ? 10.353 -5.611 3.459 1.00 78.69 212 GLY A CA 1
ATOM 1496 C C . GLY A 1 212 ? 8.951 -5.715 4.027 1.00 78.69 212 GLY A C 1
ATOM 1497 O O . GLY A 1 212 ? 7.989 -5.960 3.309 1.00 78.69 212 GLY A O 1
ATOM 1498 N N . PHE A 1 213 ? 8.842 -5.595 5.342 1.00 83.12 213 PHE A N 1
ATOM 1499 C CA . PHE A 1 213 ? 7.557 -5.638 6.021 1.00 83.12 213 PHE A CA 1
ATOM 1500 C C . PHE A 1 213 ? 7.567 -4.707 7.228 1.00 83.12 213 PHE A C 1
ATOM 1502 O O . PHE A 1 213 ? 8.631 -4.383 7.764 1.00 83.12 213 PHE A O 1
ATOM 1509 N N . LYS A 1 214 ? 6.379 -4.276 7.648 1.00 85.00 214 LYS A N 1
ATOM 1510 C CA . LYS A 1 214 ? 6.152 -3.508 8.870 1.00 85.00 214 LYS A CA 1
ATOM 1511 C C . LYS A 1 214 ? 4.883 -3.958 9.532 1.00 85.00 214 LYS A C 1
ATOM 1513 O O . LYS A 1 214 ? 3.853 -4.171 8.898 1.00 85.00 214 LYS A O 1
ATOM 1518 N N . VAL A 1 215 ? 4.999 -4.059 10.840 1.00 90.44 215 VAL A N 1
ATOM 1519 C CA . VAL A 1 215 ? 3.885 -4.346 11.714 1.00 90.44 215 VAL A CA 1
ATOM 1520 C C . VAL A 1 215 ? 3.395 -3.031 12.286 1.00 90.44 215 VAL A C 1
ATOM 1522 O O . VAL A 1 215 ? 4.181 -2.242 12.812 1.00 90.44 215 VAL A O 1
ATOM 1525 N N . LEU A 1 216 ? 2.095 -2.802 12.173 1.00 90.88 216 LEU A N 1
ATOM 1526 C CA . LEU A 1 216 ? 1.412 -1.655 12.744 1.00 90.88 216 LEU A CA 1
ATOM 1527 C C . LEU A 1 216 ? 0.446 -2.160 13.809 1.00 90.88 216 LEU A C 1
ATOM 1529 O O . LEU A 1 216 ? -0.369 -3.039 13.539 1.00 90.88 216 LEU A O 1
ATOM 1533 N N . ASP A 1 217 ? 0.560 -1.623 15.019 1.00 92.69 217 ASP A N 1
ATOM 1534 C CA . ASP A 1 217 ? -0.370 -1.917 16.105 1.00 92.69 217 ASP A CA 1
ATOM 1535 C C . ASP A 1 217 ? -1.615 -1.035 15.967 1.00 92.69 217 ASP A C 1
ATOM 1537 O O . ASP A 1 217 ? -1.523 0.189 16.028 1.00 92.69 217 ASP A O 1
ATOM 1541 N N . LEU A 1 218 ? -2.770 -1.663 15.776 1.00 90.00 218 LEU A N 1
ATOM 1542 C CA . LEU A 1 218 ? -4.065 -1.007 15.622 1.00 90.00 218 LEU A CA 1
ATOM 1543 C C . LEU A 1 218 ? -4.742 -0.720 16.972 1.00 90.00 218 LEU A C 1
ATOM 1545 O O . LEU A 1 218 ? -5.769 -0.050 16.996 1.00 90.00 218 LEU A O 1
ATOM 1549 N N . SER A 1 219 ? -4.209 -1.220 18.101 1.00 79.88 219 SER A N 1
ATOM 1550 C CA . SER A 1 219 ? -4.817 -0.997 19.425 1.00 79.88 219 SER A CA 1
ATOM 1551 C C . SER A 1 219 ? -4.438 0.331 20.077 1.00 79.88 219 SER A C 1
ATOM 1553 O O . SER A 1 219 ? -4.946 0.636 21.154 1.00 79.88 219 SER A O 1
ATOM 1555 N N . HIS A 1 220 ? -3.501 1.072 19.486 1.00 54.28 220 HIS A N 1
ATOM 1556 C CA . HIS A 1 220 ? -3.005 2.336 20.014 1.00 54.28 220 HIS A CA 1
ATOM 1557 C C . HIS A 1 220 ? -3.290 3.448 19.013 1.00 54.28 220 HIS A C 1
ATOM 1559 O O . HIS A 1 220 ? -2.511 3.710 18.096 1.00 54.28 220 HIS A O 1
ATOM 1565 N N . SER A 1 221 ? -4.426 4.105 19.194 1.00 46.62 221 SER A N 1
ATOM 1566 C CA . SER A 1 221 ? -4.639 5.481 18.752 1.00 46.62 221 SER A CA 1
ATOM 1567 C C . SER A 1 221 ? -5.355 6.182 19.891 1.00 46.62 221 SER A C 1
ATOM 1569 O O . SER A 1 221 ? -6.494 5.777 20.202 1.00 46.62 221 SER A O 1
#

Sequence (221 aa):
MTSPDPASARAGQAAVGYLNLHGCAYNGGLTTVTPISNNAPAFDSGTNVSNTPDTATKCGPGVGPSFPVIYQNSGFKALDLSSGRYLNLHGCAYNGGLTTVTPISNSSPAFDSGTNVSNTPDTALKCGGGVANFPLIPQNSGFKVLDLSSGRYLNLHGCAYNGGSTTVTTVTTVSNNAPAFDSGTNVSNTPDTALKCGPGVGNFPLSRQNSGFKVLDLSHS

Foldseek 3Di:
DDDDDPDDPPQFPQQAAWFKWKWWAWAPQDGDGAALAVVCQQFGFPGAGDNDHDDATDGRQHDDPRIGIDRQQMAIDIAGSNAEFKFKAKWWFWPDRHATDDDGDPPDQQAHFPTYHHHDHDPDTDGHQHDPRIGTDLQQIEIDIAGSRAEFKFKFKWWWWDQPSGIHIDRDPSYPPCQQAHFPGYHHHDHDPDTDGHQHDDRTGIDSSSIYIDIYGSVHD